Protein AF-A0A3P6QA43-F1 (afdb_monomer)

Nearest PDB structures (foldseek):
  3d3y-assembly1_A  TM=6.254E-01  e=4.247E-02  Enterococcus faecalis V583
  7v4y-assembly1_A  TM=5.845E-01  e=1.278E-01  Thermus thermophilus HB8
  8q3k-assembly1_C  TM=5.315E-01  e=1.612E+00  African swine fever virus BA71V
  4gzb-assembly1_A  TM=4.502E-01  e=2.955E+00  Pseudomonas aeruginosa PAO1

Mean predicted aligned error: 8.96 Å

Radius of gyration: 23.72 Å; Cα contacts (8 Å, |Δi|>4): 357; chains: 1; bounding box: 55×50×64 Å

Foldseek 3Di:
DDQPPPVLCPLVVVCCVQPVDDPDLVVLLVVLVVLLVVVVVLLLDQVLVVLLVVLVLWADCPWCSNCVRSNNCNVVSVVLNVCSVVPVVVSSVVVVVVSCVVQQEQDDDDDFDDPVSHDPVSDDPVSNVCRVVVHHYHDPDDDDFAGHTDPVSPPDDDDDDNPNDPFHKDKDKDAAPDAPPDPCPVVVQLLQLLQFPDPFDQPDPDPPPPDDDGDDDDDDPQGHLLCCQCVVVVQAVGWGWGDDRRSRMIMTIGHRGPHVVCSVVSSVVSSVVCVVVVDDDVSSSVVSVVSSVVNVVVVVCVNPD

Secondary structure (DSSP, 8-state):
--TTTTGGGHHHHHHIIIII----HHHHHHHHHHHHHHHHHHTT-HHHHHHHHHHHHHB-TTSHHHHT-HHHHHHHHHHHHHHHHH-HHHHHHHHHHHHHHHTSSPPP------GGG--GGG--GGGGHHHHHHS-------------B-GGGTT-------TT-SSEEEEEEEE-S--TT-TTHHHHHHHHHHHH--TT------TT----------S-----HHIIIIITTTSEEEEEEEEETTTTEEEEEEEEESSHHHHHHHHHHHHHHHHHH----HHHHHHHHHHHHHHHHHHHGGG--

Organism: Cylicostephanus goldi (NCBI:txid71465)

InterPro domains:
  IPR011249 Metalloenzyme, LuxS/M16 peptidase-like [SSF63411] (224-302)

Sequence (305 aa):
VDAETGYPNLAKWAKIFTTGIVFDPLRVRQCAKKLASDASERKRDGCIVATTALNSMVNQQNTNAYMCDELVLEKFHENVAKICETHPEEVVKKLEEVRSALFSRGVNAHFLCNVDLIDDKLFNHYQWDFVETGFGKAEKFMGKAGESVDMDFVGRQKVLGVGGSESSFIYQTCTMDCDWMSEELVPTMLFTQYLSQCEGETPFYTPTFCHIGDTLQSAIVCLGPLWRGIRGDGLAYGANIYTRYERRIIFLSLYRCAQPVEAYERTKKIVNDVLKSGNVVESEFEAAKRSLICEMMQCEETLEI

Structure (mmCIF, N/CA/C/O backbone):
data_AF-A0A3P6QA43-F1
#
_entry.id   AF-A0A3P6QA43-F1
#
loop_
_atom_site.group_PDB
_atom_site.id
_atom_site.type_symbol
_atom_site.label_atom_id
_atom_site.label_alt_id
_atom_site.label_comp_id
_atom_site.label_asym_id
_atom_site.label_entity_id
_atom_site.label_seq_id
_atom_site.pdbx_PDB_ins_code
_atom_site.Cartn_x
_atom_site.Cartn_y
_atom_site.Cartn_z
_atom_site.occupancy
_atom_site.B_iso_or_equiv
_atom_site.auth_seq_id
_atom_site.auth_comp_id
_atom_site.auth_asym_id
_atom_site.auth_atom_id
_atom_site.pdbx_PDB_model_num
ATOM 1 N N . VAL A 1 1 ? -10.921 -21.602 11.530 1.00 52.97 1 VAL A N 1
ATOM 2 C CA . VAL A 1 1 ? -11.888 -21.990 12.582 1.00 52.97 1 VAL A CA 1
ATOM 3 C C . VAL A 1 1 ? -12.492 -23.298 12.109 1.00 52.97 1 VAL A C 1
ATOM 5 O O . VAL A 1 1 ? -13.022 -23.285 11.008 1.00 52.97 1 VAL A O 1
ATOM 8 N N . ASP A 1 2 ? -12.304 -24.420 12.808 1.00 59.50 2 ASP A N 1
ATOM 9 C CA . ASP A 1 2 ? -12.902 -25.682 12.346 1.00 59.50 2 ASP A CA 1
ATOM 10 C C . ASP A 1 2 ? -14.439 -25.627 12.440 1.00 59.50 2 ASP A C 1
ATOM 12 O O . ASP A 1 2 ? -15.009 -24.870 13.237 1.00 59.50 2 ASP A O 1
ATOM 16 N N . ALA A 1 3 ? -15.107 -26.375 11.559 1.00 56.38 3 ALA A N 1
ATOM 17 C CA . ALA A 1 3 ? -16.564 -26.361 11.444 1.00 56.38 3 ALA A CA 1
ATOM 18 C C . ALA A 1 3 ? -17.250 -26.892 12.717 1.00 56.38 3 ALA A C 1
ATOM 20 O O . ALA A 1 3 ? -18.323 -26.418 13.079 1.00 56.38 3 ALA A O 1
ATOM 21 N N . GLU A 1 4 ? -16.606 -27.815 13.438 1.00 57.59 4 GLU A N 1
ATOM 22 C CA . GLU A 1 4 ? -17.206 -28.504 14.584 1.00 57.59 4 GLU A CA 1
ATOM 23 C C . GLU A 1 4 ? -17.146 -27.706 15.897 1.00 57.59 4 GLU A C 1
ATOM 25 O O . GLU A 1 4 ? -18.109 -27.720 16.663 1.00 57.59 4 GLU A O 1
ATOM 30 N N . THR A 1 5 ? -16.055 -26.986 16.190 1.00 66.56 5 THR A N 1
ATOM 31 C CA . THR A 1 5 ? -15.890 -26.313 17.497 1.00 66.56 5 THR A CA 1
ATOM 32 C C . THR A 1 5 ? -16.046 -24.801 17.422 1.00 66.56 5 THR A C 1
ATOM 34 O O . THR A 1 5 ? -16.405 -24.144 18.408 1.00 66.56 5 THR A O 1
ATOM 37 N N . GLY A 1 6 ? -15.792 -24.217 16.256 1.00 74.25 6 GLY A N 1
ATOM 38 C CA . GLY A 1 6 ? -15.684 -22.776 16.144 1.00 74.25 6 GLY A CA 1
ATOM 39 C C . GLY A 1 6 ? -16.878 -22.071 15.502 1.00 74.25 6 GLY A C 1
ATOM 40 O O . GLY A 1 6 ? -17.175 -20.943 15.902 1.00 74.25 6 GLY A O 1
ATOM 41 N N . TYR A 1 7 ? -17.618 -22.728 14.601 1.00 78.62 7 TYR A N 1
ATOM 42 C CA . TYR A 1 7 ? -18.857 -22.177 14.028 1.00 78.62 7 TYR A CA 1
ATOM 43 C C . TYR A 1 7 ? -19.870 -21.709 15.096 1.00 78.62 7 TYR A C 1
ATOM 45 O O . TYR A 1 7 ? -20.299 -20.552 15.030 1.00 78.62 7 TYR A O 1
ATOM 53 N N . PRO A 1 8 ? -20.174 -22.493 16.156 1.00 82.75 8 PRO A N 1
ATOM 54 C CA . PRO A 1 8 ? -21.149 -22.078 17.173 1.00 82.75 8 PRO A CA 1
ATOM 55 C C . PRO A 1 8 ? -20.703 -20.848 17.982 1.00 82.75 8 PRO A C 1
ATOM 57 O O . PRO A 1 8 ? -21.514 -20.182 18.627 1.00 82.75 8 PRO A O 1
ATOM 60 N N . ASN A 1 9 ? -19.401 -20.542 17.971 1.00 85.94 9 ASN A N 1
ATOM 61 C CA . ASN A 1 9 ? -18.803 -19.420 18.690 1.00 85.94 9 ASN A CA 1
ATOM 62 C C . ASN A 1 9 ? -18.675 -18.151 17.836 1.00 85.94 9 ASN A C 1
ATOM 64 O O . ASN A 1 9 ? -18.333 -17.097 18.377 1.00 85.94 9 ASN A O 1
ATOM 68 N N . LEU A 1 10 ? -18.974 -18.211 16.535 1.00 87.12 10 LEU A N 1
ATOM 69 C CA . LEU A 1 10 ? -18.748 -17.103 15.609 1.00 87.12 10 LEU A CA 1
ATOM 70 C C . LEU A 1 10 ? -19.509 -15.837 16.019 1.00 87.12 10 LEU A C 1
ATOM 72 O O . LEU A 1 10 ? -18.908 -14.771 16.147 1.00 87.12 10 LEU A O 1
ATOM 76 N N . ALA A 1 11 ? -20.803 -15.966 16.320 1.00 88.00 11 ALA A N 1
ATOM 77 C CA . ALA A 1 11 ? -21.638 -14.855 16.778 1.00 88.00 11 ALA A CA 1
ATOM 78 C C . ALA A 1 11 ? -21.116 -14.243 18.091 1.00 88.00 11 ALA A C 1
ATOM 80 O O . ALA A 1 11 ? -21.070 -13.024 18.260 1.00 88.00 11 ALA A O 1
ATOM 81 N N . LYS A 1 12 ? -20.650 -15.096 19.014 1.00 89.62 12 LYS A N 1
ATOM 82 C CA . LYS A 1 12 ? -20.055 -14.670 20.286 1.00 89.62 12 LYS A CA 1
ATOM 83 C C . LYS A 1 12 ? -18.772 -13.872 20.055 1.00 89.62 12 LYS A C 1
ATOM 85 O O . LYS A 1 12 ? -18.603 -12.820 20.668 1.00 89.62 12 LYS A O 1
ATOM 90 N N . TRP A 1 13 ? -17.873 -14.345 19.194 1.00 90.56 13 TRP A N 1
ATOM 91 C CA . TRP A 1 13 ? -16.640 -13.626 18.868 1.00 90.56 13 TRP A CA 1
ATOM 92 C C . TRP A 1 13 ? -16.920 -12.323 18.130 1.00 90.56 13 TRP A C 1
ATOM 94 O O . TRP A 1 13 ? -16.363 -11.298 18.515 1.00 90.56 13 TRP A O 1
ATOM 104 N N . ALA A 1 14 ? -17.831 -12.328 17.154 1.00 90.12 14 ALA A N 1
ATOM 105 C CA . ALA A 1 14 ? -18.258 -11.120 16.459 1.00 90.12 14 ALA A CA 1
ATOM 106 C C . ALA A 1 14 ? -18.767 -10.068 17.455 1.00 90.12 14 ALA A C 1
ATOM 108 O O . ALA A 1 14 ? -18.281 -8.941 17.450 1.00 90.12 14 ALA A O 1
ATOM 109 N N . LYS A 1 15 ? -19.650 -10.452 18.387 1.00 91.25 15 LYS A N 1
ATOM 110 C CA . LYS A 1 15 ? -20.132 -9.558 19.450 1.00 91.25 15 LYS A CA 1
ATOM 111 C C . LYS A 1 15 ? -18.994 -8.991 20.298 1.00 91.25 15 LYS A C 1
ATOM 113 O O . LYS A 1 15 ? -18.975 -7.790 20.571 1.00 91.25 15 LYS A O 1
ATOM 118 N N . ILE A 1 16 ? -18.049 -9.839 20.712 1.00 91.94 16 ILE A N 1
ATOM 119 C CA . ILE A 1 16 ? -16.893 -9.423 21.517 1.00 91.94 16 ILE A CA 1
ATOM 120 C C . ILE A 1 16 ? -16.038 -8.408 20.758 1.00 91.94 16 ILE A C 1
ATOM 122 O O . ILE A 1 16 ? -15.732 -7.366 21.326 1.00 91.94 16 ILE A O 1
ATOM 126 N N . PHE A 1 17 ? -15.675 -8.674 19.502 1.00 89.44 17 PHE A N 1
ATOM 127 C CA . PHE A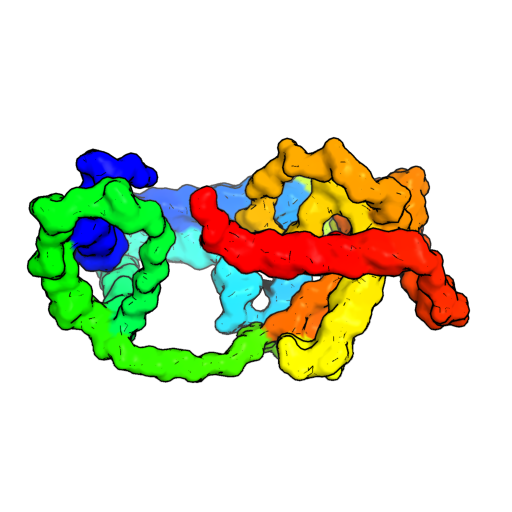 1 17 ? -14.764 -7.815 18.740 1.00 89.44 17 PHE A CA 1
ATOM 128 C C . PHE A 1 17 ? -15.395 -6.499 18.272 1.00 89.44 17 PHE A C 1
ATOM 130 O O . PHE A 1 17 ? -14.671 -5.527 18.076 1.00 89.44 17 PHE A O 1
ATOM 137 N N . THR A 1 18 ? -16.719 -6.435 18.121 1.00 89.56 18 THR A N 1
ATOM 138 C CA . THR A 1 18 ? -17.403 -5.205 17.693 1.00 89.56 18 THR A CA 1
ATOM 139 C C . THR A 1 18 ? -17.834 -4.342 18.874 1.00 89.56 18 THR A C 1
ATOM 141 O O . THR A 1 18 ? -17.460 -3.176 18.959 1.00 89.56 18 THR A O 1
ATOM 144 N N . THR A 1 19 ? -18.588 -4.910 19.818 1.00 87.19 19 THR A N 1
ATOM 145 C CA . THR A 1 19 ? -19.245 -4.161 20.907 1.00 87.19 19 THR A CA 1
ATOM 146 C C . THR A 1 19 ? -18.689 -4.496 22.289 1.00 87.19 19 THR A C 1
ATOM 148 O O . THR A 1 19 ? -18.804 -3.694 23.211 1.00 87.19 19 THR A O 1
ATOM 151 N N . GLY A 1 20 ? -18.068 -5.668 22.449 1.00 89.44 20 GLY A N 1
ATOM 152 C CA . GLY A 1 20 ? -17.598 -6.167 23.744 1.00 89.44 20 GLY A CA 1
ATOM 153 C C . GLY A 1 20 ? -16.179 -5.753 24.141 1.00 89.44 20 GLY A C 1
ATOM 154 O O . GLY A 1 20 ? -15.782 -6.017 25.275 1.00 89.44 20 GLY A O 1
ATOM 155 N N . ILE A 1 21 ? -15.400 -5.130 23.249 1.00 91.81 21 ILE A N 1
ATOM 156 C CA . ILE A 1 21 ? -14.047 -4.657 23.574 1.00 91.81 21 ILE A CA 1
ATOM 157 C C . ILE A 1 21 ? -14.135 -3.546 24.624 1.00 91.81 21 ILE A C 1
ATOM 159 O O . ILE A 1 21 ? -14.892 -2.590 24.473 1.00 91.81 21 ILE A O 1
ATOM 163 N N . VAL A 1 22 ? -13.319 -3.656 25.673 1.00 94.50 22 VAL A N 1
ATOM 164 C CA . VAL A 1 22 ? -13.142 -2.605 26.680 1.00 94.50 22 VAL A CA 1
ATOM 165 C C . VAL A 1 22 ? -11.811 -1.905 26.428 1.00 94.50 22 VAL A C 1
ATOM 167 O O . VAL A 1 22 ? -10.753 -2.540 26.460 1.00 94.50 22 VAL A O 1
ATOM 170 N N . PHE A 1 23 ? -11.858 -0.594 26.191 1.00 95.50 23 PHE A N 1
ATOM 171 C CA . PHE A 1 23 ? -10.663 0.232 26.024 1.00 95.50 23 PHE A CA 1
ATOM 172 C C . PHE A 1 23 ? -10.064 0.590 27.388 1.00 95.50 23 PHE A C 1
ATOM 174 O O . PHE A 1 23 ? -10.342 1.641 27.958 1.00 95.50 23 PHE A O 1
ATOM 181 N N . ASP A 1 24 ? -9.236 -0.306 27.923 1.00 96.00 24 ASP A N 1
ATOM 182 C CA . ASP A 1 24 ? -8.463 -0.038 29.137 1.00 96.00 24 ASP A CA 1
ATOM 183 C C . ASP A 1 24 ? -7.355 1.009 28.867 1.00 96.00 24 ASP A C 1
ATOM 185 O O . ASP A 1 24 ? -6.510 0.779 27.991 1.00 96.00 24 ASP A O 1
ATOM 189 N N . PRO A 1 25 ? -7.294 2.132 29.613 1.00 95.38 25 PRO A N 1
ATOM 190 C CA . PRO A 1 25 ? -6.315 3.191 29.365 1.00 95.38 25 PRO A CA 1
ATOM 191 C C . PRO A 1 25 ? -4.853 2.733 29.421 1.00 95.38 25 PRO A C 1
ATOM 193 O O . PRO A 1 25 ? -4.022 3.195 28.635 1.00 95.38 25 PRO A O 1
ATOM 196 N N . LEU A 1 26 ? -4.507 1.812 30.329 1.00 94.81 26 LEU A N 1
ATOM 197 C CA . LEU A 1 26 ? -3.127 1.337 30.459 1.00 94.81 26 LEU A CA 1
ATOM 198 C C . LEU A 1 26 ? -2.711 0.544 29.218 1.00 94.81 26 LEU A C 1
ATOM 200 O O . LEU A 1 26 ? -1.617 0.772 28.691 1.00 94.81 26 LEU A O 1
ATOM 204 N N . ARG A 1 27 ? -3.591 -0.334 28.724 1.00 96.12 27 ARG A N 1
ATOM 205 C CA . ARG A 1 27 ? -3.368 -1.099 27.490 1.00 96.12 27 ARG A CA 1
ATOM 206 C C . ARG A 1 27 ? -3.333 -0.203 26.260 1.00 96.12 27 ARG A C 1
ATOM 208 O O . ARG A 1 27 ? -2.427 -0.359 25.447 1.00 96.12 27 ARG A O 1
ATOM 215 N N . VAL A 1 28 ? -4.247 0.764 26.148 1.00 96.31 28 VAL A N 1
ATOM 216 C CA . VAL A 1 28 ? -4.260 1.739 25.041 1.00 96.31 28 VAL A CA 1
ATOM 217 C C . VAL A 1 28 ? -2.924 2.476 24.963 1.00 96.31 28 VAL A C 1
ATOM 219 O O . VAL A 1 28 ? -2.303 2.520 23.900 1.00 96.31 28 VAL A O 1
ATOM 222 N N . ARG A 1 29 ? -2.419 2.978 26.097 1.00 96.38 29 ARG A N 1
ATOM 223 C CA . ARG A 1 29 ? -1.111 3.644 26.156 1.00 96.38 29 ARG A CA 1
ATOM 224 C C . ARG A 1 29 ? 0.031 2.721 25.735 1.00 96.38 29 ARG A C 1
ATOM 226 O O . ARG A 1 29 ? 0.912 3.149 24.995 1.00 96.38 29 ARG A O 1
ATOM 233 N N . GLN A 1 30 ? 0.050 1.481 26.223 1.00 96.56 30 GLN A N 1
ATOM 234 C CA . GLN A 1 30 ? 1.090 0.509 25.865 1.00 96.56 30 GLN A CA 1
ATOM 235 C C . GLN A 1 30 ? 1.079 0.197 24.364 1.00 96.56 30 GLN A C 1
ATOM 237 O O . GLN A 1 30 ? 2.138 0.205 23.741 1.00 96.56 30 GLN A O 1
ATOM 242 N N . CYS A 1 31 ? -0.101 -0.006 23.775 1.00 96.12 31 CYS A N 1
ATOM 243 C CA . CYS A 1 31 ? -0.258 -0.210 22.337 1.00 96.12 31 CYS A CA 1
ATOM 244 C C . CYS A 1 31 ? 0.223 1.006 21.538 1.00 96.12 31 CYS A C 1
ATOM 246 O O . CYS A 1 31 ? 1.004 0.835 20.609 1.00 96.12 31 CYS A O 1
ATOM 248 N N . ALA A 1 32 ? -0.160 2.225 21.930 1.00 95.88 32 ALA A N 1
ATOM 249 C CA . ALA A 1 32 ? 0.289 3.446 21.261 1.00 95.88 32 ALA A CA 1
ATOM 250 C C . ALA A 1 32 ? 1.820 3.612 21.321 1.00 95.88 32 ALA A C 1
ATOM 252 O O . ALA A 1 32 ? 2.446 3.906 20.308 1.00 95.88 32 ALA A O 1
ATOM 253 N N . LYS A 1 33 ? 2.448 3.345 22.477 1.00 96.19 33 LYS A N 1
ATOM 254 C CA . LYS A 1 33 ? 3.918 3.369 22.605 1.00 96.19 33 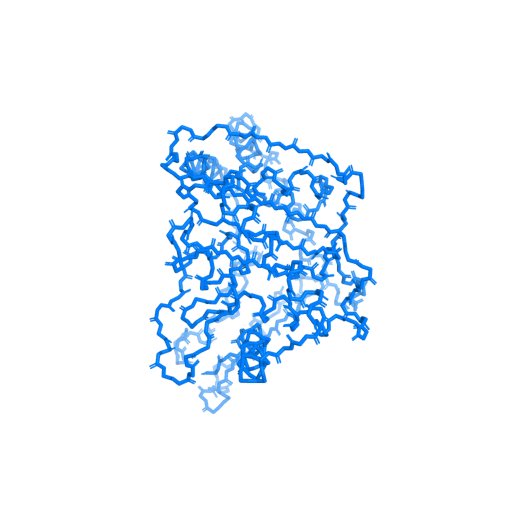LYS A CA 1
ATOM 255 C C . LYS A 1 33 ? 4.596 2.315 21.732 1.00 96.19 33 LYS A C 1
ATOM 257 O O . LYS A 1 33 ? 5.628 2.607 21.138 1.00 96.19 33 LYS A O 1
ATOM 262 N N . LYS A 1 34 ? 4.023 1.110 21.653 1.00 95.06 34 LYS A N 1
ATOM 263 C CA . LYS A 1 34 ? 4.540 0.045 20.789 1.00 95.06 34 LYS A CA 1
ATOM 264 C C . LYS A 1 34 ? 4.480 0.462 19.316 1.00 95.06 34 LYS A C 1
ATOM 266 O O . LYS A 1 34 ? 5.512 0.462 18.665 1.00 95.06 34 LYS A O 1
ATOM 271 N N . LEU A 1 35 ? 3.317 0.913 18.840 1.00 93.31 35 LEU A N 1
ATOM 272 C CA . LEU A 1 35 ? 3.132 1.353 17.452 1.00 93.31 35 LEU A CA 1
ATOM 273 C C . LEU A 1 35 ? 4.064 2.517 17.076 1.00 93.31 35 LEU A C 1
ATOM 275 O O . LEU A 1 35 ? 4.641 2.517 15.995 1.00 93.31 35 LEU A O 1
ATOM 279 N N . ALA A 1 36 ? 4.265 3.481 17.981 1.00 93.50 36 ALA A N 1
ATOM 280 C CA . ALA A 1 36 ? 5.245 4.549 17.774 1.00 93.50 36 ALA A CA 1
ATOM 281 C C . ALA A 1 36 ? 6.686 4.008 17.691 1.00 93.50 36 ALA A C 1
ATOM 283 O O . ALA A 1 36 ? 7.468 4.443 16.851 1.00 93.50 36 ALA A O 1
ATOM 284 N N . SER A 1 37 ? 7.041 3.038 18.538 1.00 92.19 37 SER A N 1
ATOM 285 C CA . SER A 1 37 ? 8.370 2.419 18.527 1.00 92.19 37 SER A CA 1
ATOM 286 C C . SER A 1 37 ? 8.635 1.619 17.249 1.00 92.19 37 SER A C 1
ATOM 288 O O . SER A 1 37 ? 9.759 1.652 16.746 1.00 92.19 37 SER A O 1
ATOM 290 N N . ASP A 1 38 ? 7.629 0.926 16.714 1.00 88.56 38 ASP A N 1
ATOM 291 C CA . ASP A 1 38 ? 7.755 0.102 15.504 1.00 88.56 38 ASP A CA 1
ATOM 292 C C . ASP A 1 38 ? 8.130 0.965 14.275 1.00 88.56 38 ASP A C 1
ATOM 294 O O . ASP A 1 38 ? 8.910 0.542 13.417 1.00 88.56 38 ASP A O 1
ATOM 298 N N . ALA A 1 39 ? 7.709 2.237 14.241 1.00 88.94 39 ALA A N 1
ATOM 299 C CA . ALA A 1 39 ? 8.101 3.182 13.191 1.00 88.94 39 ALA A CA 1
ATOM 300 C C . ALA A 1 39 ? 9.623 3.436 13.131 1.00 88.94 39 ALA A C 1
ATOM 302 O O . ALA A 1 39 ? 10.161 3.771 12.074 1.00 88.94 39 ALA A O 1
ATOM 303 N N . SER A 1 40 ? 10.351 3.257 14.240 1.00 86.69 40 SER A N 1
ATOM 304 C CA . SER A 1 40 ? 11.804 3.473 14.281 1.00 86.69 40 SER A CA 1
ATOM 305 C C . SER A 1 40 ? 12.590 2.490 13.408 1.00 86.69 40 SER A C 1
ATOM 307 O O . SER A 1 40 ? 13.616 2.869 12.835 1.00 86.69 40 SER A O 1
ATOM 309 N N . GLU A 1 41 ? 12.107 1.252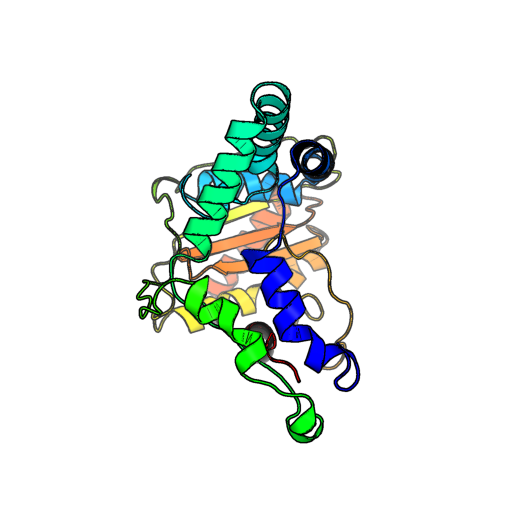 13.274 1.00 85.38 41 GLU A N 1
ATOM 310 C CA . GLU A 1 41 ? 12.685 0.244 12.385 1.00 85.38 41 GLU A CA 1
ATOM 311 C C . GLU A 1 41 ? 12.385 0.595 10.927 1.00 85.38 41 GLU A C 1
ATOM 313 O O . GLU A 1 41 ? 13.285 0.643 10.088 1.00 85.38 41 GLU A O 1
ATOM 318 N N . ARG A 1 42 ? 11.140 0.985 10.651 1.00 87.56 42 ARG A N 1
ATOM 319 C CA . ARG A 1 42 ? 10.669 1.386 9.321 1.00 87.56 42 ARG A CA 1
ATOM 320 C C . ARG A 1 42 ? 11.395 2.607 8.760 1.00 87.56 42 ARG A C 1
ATOM 322 O O . ARG A 1 42 ? 11.646 2.671 7.563 1.00 87.56 42 ARG A O 1
ATOM 329 N N . LYS A 1 43 ? 11.838 3.537 9.614 1.00 89.44 43 LYS A N 1
ATOM 330 C CA . LYS A 1 43 ? 12.694 4.678 9.224 1.00 89.44 43 LYS A CA 1
ATOM 331 C C . LYS A 1 43 ? 14.081 4.288 8.713 1.00 89.44 43 LYS A C 1
ATOM 333 O O . LYS A 1 43 ? 14.764 5.127 8.125 1.00 89.44 43 LYS A O 1
ATOM 338 N N . ARG A 1 44 ? 14.540 3.066 8.991 1.00 88.25 44 ARG A N 1
ATOM 339 C CA . ARG A 1 44 ? 15.831 2.553 8.507 1.00 88.25 44 ARG A CA 1
ATOM 340 C C . ARG A 1 44 ? 15.694 1.871 7.152 1.00 88.25 44 ARG A C 1
ATOM 342 O O . ARG A 1 44 ? 16.684 1.774 6.435 1.00 88.25 44 ARG A O 1
ATOM 349 N N . ASP A 1 45 ? 14.482 1.462 6.793 1.00 88.81 45 ASP A N 1
ATOM 350 C CA . ASP A 1 45 ? 14.178 0.880 5.498 1.00 88.81 45 ASP A CA 1
ATOM 351 C C . ASP A 1 45 ? 14.041 1.985 4.435 1.00 88.81 45 ASP A C 1
ATOM 353 O O . ASP A 1 45 ? 13.111 2.796 4.442 1.00 88.81 45 ASP A O 1
ATOM 357 N N . GLY A 1 46 ? 14.993 2.026 3.499 1.00 88.75 46 GLY A N 1
ATOM 358 C CA . GLY A 1 46 ? 15.002 3.024 2.431 1.00 88.75 46 GLY A CA 1
ATOM 359 C C . GLY A 1 46 ? 13.808 2.925 1.474 1.00 88.75 46 GLY A C 1
ATOM 360 O O . GLY A 1 46 ? 13.383 3.953 0.945 1.00 88.75 46 GLY A O 1
ATOM 361 N N . CYS A 1 47 ? 13.231 1.734 1.283 1.00 87.94 47 CYS A N 1
ATOM 362 C CA . CYS A 1 47 ? 12.044 1.530 0.455 1.00 87.94 47 CYS A CA 1
ATOM 363 C C . CYS A 1 47 ? 10.820 2.182 1.103 1.00 87.94 47 CYS A C 1
ATOM 365 O O . CYS A 1 47 ? 10.099 2.932 0.434 1.00 87.94 47 CYS A O 1
ATOM 367 N N . ILE A 1 48 ? 10.621 1.946 2.404 1.00 89.19 48 ILE A N 1
ATOM 368 C CA . ILE A 1 48 ? 9.515 2.534 3.168 1.00 89.19 48 ILE A CA 1
ATOM 369 C C . ILE A 1 48 ? 9.652 4.054 3.198 1.00 89.19 48 ILE A C 1
ATOM 371 O O . ILE A 1 48 ? 8.735 4.752 2.774 1.00 89.19 48 ILE A O 1
ATOM 375 N N . VAL A 1 49 ? 10.822 4.580 3.577 1.00 91.75 49 VAL A N 1
ATOM 376 C CA . VAL A 1 49 ? 11.051 6.034 3.646 1.00 91.75 49 VAL A CA 1
ATOM 377 C C . VAL A 1 49 ? 10.810 6.717 2.300 1.00 91.75 49 VAL A C 1
ATOM 379 O O . VAL A 1 49 ? 10.174 7.774 2.245 1.00 91.75 49 VAL A O 1
ATOM 382 N N . ALA A 1 50 ? 11.299 6.134 1.204 1.00 91.06 50 ALA A N 1
ATOM 383 C CA . ALA A 1 50 ? 11.118 6.712 -0.120 1.00 91.06 50 ALA A CA 1
ATOM 384 C C . ALA A 1 50 ? 9.653 6.623 -0.594 1.00 91.06 50 ALA A C 1
ATOM 386 O O . ALA A 1 50 ? 9.151 7.579 -1.190 1.00 91.06 50 ALA A O 1
ATOM 387 N N . THR A 1 51 ? 8.935 5.545 -0.260 1.00 88.81 51 THR A N 1
ATOM 388 C CA . THR A 1 51 ? 7.506 5.413 -0.588 1.00 88.81 51 THR A CA 1
ATOM 389 C C . THR A 1 51 ? 6.641 6.373 0.228 1.00 88.81 51 THR A C 1
ATOM 391 O O . THR A 1 51 ? 5.804 7.065 -0.349 1.00 88.81 51 THR A O 1
ATOM 394 N N . THR A 1 52 ? 6.885 6.509 1.534 1.00 90.50 52 THR A N 1
ATOM 395 C CA . THR A 1 52 ? 6.242 7.521 2.387 1.00 90.50 52 THR A CA 1
ATOM 396 C C . THR A 1 52 ? 6.463 8.921 1.833 1.00 90.50 52 THR A C 1
ATOM 398 O O . THR A 1 52 ? 5.531 9.720 1.713 1.00 90.50 52 THR A O 1
ATOM 401 N N . ALA A 1 53 ? 7.707 9.238 1.465 1.00 90.62 53 ALA A N 1
ATOM 402 C CA . ALA A 1 53 ? 8.049 10.538 0.917 1.00 90.62 53 ALA A CA 1
ATOM 403 C C . ALA A 1 53 ? 7.261 10.830 -0.362 1.00 90.62 53 ALA A C 1
ATOM 405 O O . ALA A 1 53 ? 6.735 11.933 -0.507 1.00 90.62 53 ALA A O 1
ATOM 406 N N . LEU A 1 54 ? 7.126 9.846 -1.248 1.00 89.38 54 LEU A N 1
ATOM 407 C CA . LEU A 1 54 ? 6.334 9.982 -2.460 1.00 89.38 54 LEU A CA 1
ATOM 408 C C . LEU A 1 54 ? 4.834 10.102 -2.178 1.00 89.38 54 LEU A C 1
ATOM 410 O O . LEU A 1 54 ? 4.200 11.019 -2.695 1.00 89.38 54 LEU A O 1
ATOM 414 N N . ASN A 1 55 ? 4.276 9.259 -1.307 1.00 87.50 55 ASN A N 1
ATOM 415 C CA . ASN A 1 55 ? 2.871 9.346 -0.905 1.00 87.50 55 ASN A CA 1
ATOM 416 C C . ASN A 1 55 ? 2.539 10.714 -0.296 1.00 87.50 55 ASN A C 1
ATOM 418 O O . ASN A 1 55 ? 1.473 11.253 -0.579 1.00 87.50 55 ASN A O 1
ATOM 422 N N . SER A 1 56 ? 3.462 11.305 0.471 1.00 87.25 56 SER A N 1
ATOM 423 C CA . SER A 1 56 ? 3.305 12.652 1.035 1.00 87.25 56 SER A CA 1
ATOM 424 C C . SER A 1 56 ? 3.367 13.782 0.004 1.00 87.25 56 SER A C 1
ATOM 426 O O . SER A 1 56 ? 2.907 14.884 0.289 1.00 87.25 56 SER A O 1
ATOM 428 N N . MET A 1 57 ? 3.957 13.534 -1.171 1.00 87.81 57 MET A N 1
ATOM 429 C CA . MET A 1 57 ? 4.007 14.505 -2.267 1.00 87.81 57 MET A CA 1
ATOM 430 C C . MET A 1 57 ? 2.794 14.402 -3.189 1.00 87.81 57 MET A C 1
ATOM 432 O O . MET A 1 57 ? 2.390 15.426 -3.730 1.00 87.81 57 MET A O 1
ATOM 436 N N . VAL A 1 58 ? 2.274 13.185 -3.385 1.00 87.75 58 VAL A N 1
ATOM 437 C CA . VAL A 1 58 ? 1.217 12.867 -4.358 1.00 87.75 58 VAL A CA 1
ATOM 438 C C . VAL A 1 58 ? -0.179 12.982 -3.749 1.00 87.75 58 VAL A C 1
ATOM 440 O O . VAL A 1 58 ? -1.090 13.469 -4.409 1.00 87.75 58 VAL A O 1
ATOM 443 N N . ASN A 1 59 ? -0.383 12.534 -2.509 1.00 85.06 59 ASN A N 1
ATOM 444 C CA . ASN A 1 59 ? -1.722 12.454 -1.926 1.00 85.06 59 ASN A CA 1
ATOM 445 C C . ASN A 1 59 ? -2.033 13.656 -1.027 1.00 85.06 59 ASN A C 1
ATOM 447 O O . ASN A 1 59 ? -1.154 14.198 -0.354 1.00 85.06 59 ASN A O 1
ATOM 451 N N . GLN A 1 60 ? -3.312 14.033 -0.961 1.00 85.31 60 GLN A N 1
ATOM 452 C CA . GLN A 1 60 ? -3.787 15.029 0.003 1.00 85.31 60 GLN A CA 1
ATOM 453 C C . GLN A 1 60 ? -3.730 14.478 1.439 1.00 85.31 60 GLN A C 1
ATOM 455 O O . GLN A 1 60 ? -3.842 13.272 1.664 1.00 85.31 60 GLN A O 1
ATOM 460 N N . GLN A 1 61 ? -3.606 15.361 2.437 1.00 84.69 61 GLN A N 1
ATOM 461 C CA . GLN A 1 61 ? -3.426 14.963 3.845 1.00 84.69 61 GLN A CA 1
ATOM 462 C C . GLN A 1 61 ? -4.606 14.178 4.445 1.00 84.69 61 GLN A C 1
ATOM 464 O O . GLN A 1 61 ? -4.433 13.483 5.438 1.00 84.69 61 GLN A O 1
ATOM 469 N N . ASN A 1 62 ? -5.802 14.284 3.866 1.00 84.94 62 ASN A N 1
ATOM 470 C CA . ASN A 1 62 ? -7.018 13.601 4.319 1.00 84.94 62 ASN A CA 1
ATOM 471 C C . ASN A 1 62 ? -7.278 12.264 3.598 1.00 84.94 62 ASN A C 1
ATOM 473 O O . ASN A 1 62 ? -8.376 11.721 3.698 1.00 84.94 62 ASN A O 1
ATOM 477 N N . THR A 1 63 ? -6.305 11.753 2.845 1.00 85.62 63 THR A N 1
ATOM 478 C CA . THR A 1 63 ? -6.407 10.462 2.152 1.00 85.62 63 THR A CA 1
ATOM 479 C C . THR A 1 63 ? -5.929 9.314 3.029 1.00 85.62 63 THR A C 1
ATOM 481 O O . THR A 1 63 ? -5.076 9.500 3.900 1.00 85.62 63 THR A O 1
ATOM 484 N N . ASN A 1 64 ? -6.426 8.105 2.770 1.00 85.75 64 ASN A N 1
ATOM 485 C CA . ASN A 1 64 ? -5.967 6.912 3.481 1.00 85.75 64 ASN A CA 1
ATOM 486 C C . ASN A 1 64 ? -4.486 6.638 3.193 1.00 85.75 64 ASN A C 1
ATOM 488 O O . ASN A 1 64 ? -3.740 6.316 4.113 1.00 85.75 64 ASN A O 1
ATOM 492 N N . ALA A 1 65 ? -4.035 6.851 1.952 1.00 82.69 65 ALA A N 1
ATOM 493 C CA . ALA A 1 65 ? -2.631 6.724 1.567 1.00 82.69 65 ALA A CA 1
ATOM 494 C C . ALA A 1 65 ? -1.671 7.561 2.412 1.00 82.69 65 ALA A C 1
ATOM 496 O O . ALA A 1 65 ? -0.531 7.157 2.624 1.00 82.69 65 ALA A O 1
ATOM 497 N N . TYR A 1 66 ? -2.116 8.746 2.835 1.00 86.81 66 TYR A N 1
ATOM 498 C CA . TYR A 1 66 ? -1.332 9.634 3.677 1.00 86.81 66 TYR A CA 1
ATOM 499 C C . TYR A 1 66 ? -1.528 9.327 5.164 1.00 86.81 66 TYR A C 1
ATOM 501 O O . TYR A 1 66 ? -0.556 9.168 5.895 1.00 86.81 66 TYR A O 1
ATOM 509 N N . MET A 1 67 ? -2.781 9.249 5.622 1.00 87.31 67 MET A N 1
ATOM 510 C CA . MET A 1 67 ? -3.104 9.125 7.047 1.00 87.31 67 MET A CA 1
ATOM 511 C C . MET A 1 67 ? -2.689 7.778 7.640 1.00 87.31 67 MET A C 1
ATOM 513 O O . MET A 1 67 ? -2.345 7.727 8.816 1.00 87.31 67 MET A O 1
ATOM 517 N N . CYS A 1 68 ? -2.733 6.702 6.852 1.00 86.75 68 CYS A N 1
ATOM 518 C CA . CYS A 1 68 ? -2.386 5.353 7.299 1.00 86.75 68 CYS A CA 1
ATOM 519 C C . CYS A 1 68 ? -0.911 4.995 7.067 1.00 86.75 68 CYS A C 1
ATOM 521 O O . CYS A 1 68 ? -0.524 3.852 7.296 1.00 86.75 68 CYS A O 1
ATOM 523 N N . ASP A 1 69 ? -0.089 5.938 6.602 1.00 88.56 69 ASP A N 1
ATOM 524 C CA . ASP A 1 69 ? 1.345 5.715 6.445 1.00 88.56 69 ASP A CA 1
ATOM 525 C C . ASP A 1 69 ? 2.018 5.545 7.817 1.00 88.56 69 ASP A C 1
ATOM 527 O O . ASP A 1 69 ? 1.847 6.365 8.720 1.00 88.56 69 ASP A O 1
ATOM 531 N N . GLU A 1 70 ? 2.798 4.475 7.979 1.00 84.31 70 GLU A N 1
ATOM 532 C CA . GLU A 1 70 ? 3.389 4.094 9.268 1.00 84.31 70 GLU A CA 1
ATOM 533 C C . GLU A 1 70 ? 4.311 5.182 9.854 1.00 84.31 70 GLU A C 1
ATOM 535 O O . GLU A 1 70 ? 4.345 5.382 11.070 1.00 84.31 70 GLU A O 1
ATOM 540 N N . LEU A 1 71 ? 5.030 5.934 9.011 1.00 89.50 71 LEU A N 1
ATOM 541 C CA . LEU A 1 71 ? 5.910 7.015 9.467 1.00 89.50 71 LEU A CA 1
ATOM 542 C C . LEU A 1 71 ? 5.126 8.288 9.804 1.00 89.50 71 LEU A C 1
ATOM 544 O O . LEU A 1 71 ? 5.540 9.056 10.675 1.00 89.50 71 LEU A O 1
ATOM 548 N N . VAL A 1 72 ? 3.995 8.524 9.131 1.00 89.38 72 VAL A N 1
ATOM 549 C CA . VAL A 1 72 ? 3.056 9.604 9.482 1.00 89.38 72 VAL A CA 1
ATOM 550 C C . VAL A 1 72 ? 2.380 9.303 10.824 1.00 89.38 72 VAL A C 1
ATOM 552 O O . VAL A 1 72 ? 2.260 10.191 11.675 1.00 89.38 72 VAL A O 1
ATOM 555 N N . LEU A 1 73 ? 1.998 8.042 11.039 1.00 92.19 73 LEU A N 1
ATOM 556 C CA . LEU A 1 73 ? 1.311 7.574 12.240 1.00 92.19 73 LEU A CA 1
ATOM 557 C C . LEU A 1 73 ? 2.179 7.588 13.502 1.00 92.19 73 LEU A C 1
ATOM 559 O O . LEU A 1 73 ? 1.627 7.681 14.596 1.00 92.19 73 LEU A O 1
ATOM 563 N N . GLU A 1 74 ? 3.509 7.570 13.391 1.00 94.44 74 GLU A N 1
ATOM 564 C CA . GLU A 1 74 ? 4.418 7.642 14.545 1.00 94.44 74 GLU A CA 1
ATOM 565 C C . GLU A 1 74 ? 4.069 8.810 15.481 1.00 94.44 74 GLU A C 1
ATOM 567 O O . GLU A 1 74 ? 3.749 8.601 16.651 1.00 94.44 74 GLU A O 1
ATOM 572 N N . LYS A 1 75 ? 4.055 10.045 14.957 1.00 93.12 75 LYS A N 1
ATOM 573 C CA . LYS A 1 75 ? 3.761 11.250 15.755 1.00 93.12 75 LYS A CA 1
ATOM 574 C C . LYS A 1 75 ? 2.349 11.226 16.325 1.00 93.12 75 LYS A C 1
ATOM 576 O O . LYS A 1 75 ? 2.107 11.738 17.420 1.00 93.12 75 LYS A O 1
ATOM 581 N N . PHE A 1 76 ? 1.407 10.651 15.580 1.00 94.06 76 PHE A N 1
ATOM 582 C CA . PHE A 1 76 ? 0.045 10.460 16.056 1.00 94.06 76 PHE A CA 1
ATOM 583 C C . PHE A 1 76 ? 0.026 9.517 17.267 1.00 94.06 76 PHE A C 1
ATOM 585 O O . PHE A 1 76 ? -0.538 9.867 18.303 1.00 94.06 76 PHE A O 1
ATOM 592 N N . HIS A 1 77 ? 0.698 8.369 17.184 1.00 95.75 77 HIS A N 1
ATOM 593 C CA . HIS A 1 77 ? 0.785 7.396 18.268 1.00 95.75 77 HIS A CA 1
ATOM 594 C C . HIS A 1 77 ? 1.546 7.929 19.490 1.00 95.75 77 HIS A C 1
ATOM 596 O O . HIS A 1 77 ? 1.086 7.733 20.616 1.00 95.75 77 HIS A O 1
ATOM 602 N N . GLU A 1 78 ? 2.642 8.670 19.299 1.00 95.75 78 GLU A N 1
ATOM 603 C CA . GLU A 1 78 ? 3.343 9.375 20.382 1.00 95.75 78 GLU A CA 1
ATOM 604 C C . GLU A 1 78 ? 2.413 10.354 21.109 1.00 95.75 78 GLU A C 1
ATOM 606 O O . GLU A 1 78 ? 2.355 10.383 22.343 1.00 95.75 78 GLU A O 1
ATOM 611 N N . ASN A 1 79 ? 1.640 11.134 20.348 1.00 96.00 79 ASN A N 1
ATOM 612 C CA . ASN A 1 79 ? 0.687 12.082 20.907 1.00 96.00 79 ASN A CA 1
ATOM 613 C C . ASN A 1 79 ? -0.443 11.371 21.667 1.00 96.00 79 ASN A C 1
ATOM 615 O O . ASN A 1 79 ? -0.768 11.766 22.785 1.00 96.00 79 ASN A O 1
ATOM 619 N N . VAL A 1 80 ? -1.000 10.287 21.117 1.00 96.19 80 VAL A N 1
ATOM 620 C CA . VAL A 1 80 ? -2.008 9.462 21.807 1.00 96.19 80 VAL A CA 1
ATOM 621 C C . VAL A 1 80 ? -1.446 8.898 23.113 1.00 96.19 80 VAL A C 1
ATOM 623 O O . VAL A 1 80 ? -2.106 8.990 24.148 1.00 96.19 80 VAL A O 1
ATOM 626 N N . ALA A 1 81 ? -0.216 8.374 23.106 1.00 96.00 81 ALA A N 1
ATOM 627 C CA . ALA A 1 81 ? 0.433 7.864 24.311 1.00 96.00 81 ALA A CA 1
ATOM 628 C C . ALA A 1 81 ? 0.600 8.955 25.383 1.00 96.00 81 ALA A C 1
ATOM 630 O O . ALA A 1 81 ? 0.341 8.693 26.558 1.00 96.00 81 ALA A O 1
ATOM 631 N N . LYS A 1 82 ? 0.977 10.177 24.982 1.00 96.50 82 LYS A N 1
ATOM 632 C CA . LYS A 1 82 ? 1.139 11.336 25.873 1.00 96.50 82 LYS A CA 1
ATOM 633 C C . LYS A 1 82 ? -0.191 11.832 26.449 1.00 96.50 82 LYS A C 1
ATOM 635 O O . LYS A 1 82 ? -0.285 12.098 27.648 1.00 96.50 82 LYS A O 1
ATOM 640 N N . ILE A 1 83 ? -1.235 11.942 25.625 1.00 96.19 83 ILE A N 1
ATOM 641 C CA . ILE A 1 83 ? -2.572 12.333 26.101 1.00 96.19 83 ILE A CA 1
ATOM 642 C C . ILE A 1 83 ? -3.101 11.263 27.056 1.00 96.19 83 ILE A C 1
ATOM 644 O O . ILE A 1 83 ? -3.615 11.605 28.111 1.00 96.19 83 ILE A O 1
ATOM 648 N N . CYS A 1 84 ? -2.877 9.979 26.777 1.00 96.00 84 CYS A N 1
ATOM 649 C CA . CYS A 1 84 ? -3.321 8.901 27.657 1.00 96.00 84 CYS A CA 1
ATOM 650 C C . CYS A 1 84 ? -2.655 8.921 29.052 1.00 96.00 84 CYS A C 1
ATOM 652 O O . CYS A 1 84 ? -3.204 8.353 29.993 1.00 96.00 84 CYS A O 1
ATOM 654 N N . GLU A 1 85 ? -1.489 9.561 29.213 1.00 93.75 85 GLU A N 1
ATOM 655 C CA . GLU A 1 85 ? -0.846 9.759 30.524 1.00 93.75 85 GLU A CA 1
ATOM 656 C C . GLU A 1 85 ? -1.480 10.884 31.345 1.00 93.75 85 GLU A C 1
ATOM 658 O O . GLU A 1 85 ? -1.459 10.823 32.571 1.00 93.75 85 GLU A O 1
ATOM 663 N N . THR A 1 86 ? -2.027 11.903 30.682 1.00 95.62 86 THR A N 1
ATOM 664 C CA . THR A 1 86 ? -2.534 13.123 31.333 1.00 95.62 86 THR A CA 1
ATOM 665 C C . THR A 1 86 ? -4.060 13.168 31.408 1.00 95.62 86 THR A C 1
ATOM 667 O O . THR A 1 86 ? -4.609 13.589 32.418 1.00 95.62 86 THR A O 1
ATOM 670 N N . HIS A 1 87 ? -4.739 12.693 30.364 1.00 96.69 87 HIS A N 1
ATOM 671 C CA . HIS A 1 87 ? -6.190 12.713 30.178 1.00 96.69 87 HIS A CA 1
ATOM 672 C C . HIS A 1 87 ? -6.677 11.371 29.579 1.00 96.69 87 HIS A C 1
ATOM 674 O O . HIS A 1 87 ? -7.175 11.331 28.451 1.00 96.69 87 HIS A O 1
ATOM 680 N N . PRO A 1 88 ? -6.527 10.239 30.299 1.00 95.56 88 PRO A N 1
ATOM 681 C CA . PRO A 1 88 ? -6.878 8.907 29.790 1.00 95.56 88 PRO A CA 1
ATOM 682 C C . PRO A 1 88 ? -8.350 8.772 29.380 1.00 95.56 88 PRO A C 1
ATOM 684 O O . PRO A 1 88 ? -8.653 8.139 28.369 1.00 95.56 88 PRO A O 1
ATOM 687 N N . GLU A 1 89 ? -9.261 9.396 30.129 1.00 96.00 89 GLU A N 1
ATOM 688 C CA . GLU A 1 89 ? -10.700 9.356 29.846 1.00 96.00 89 GLU A CA 1
ATOM 689 C C . GLU A 1 89 ? -11.049 10.004 28.500 1.00 96.00 89 GLU A C 1
ATOM 691 O O . GLU A 1 89 ? -11.939 9.526 27.800 1.00 96.00 89 GLU A O 1
ATOM 696 N N . GLU A 1 90 ? -10.318 11.046 28.088 1.00 96.00 90 GLU A N 1
ATOM 697 C CA . GLU A 1 90 ? -10.525 11.699 26.792 1.00 96.00 90 GLU A CA 1
ATOM 698 C C . GLU A 1 90 ? -10.163 10.763 25.631 1.00 96.00 90 GLU A C 1
ATOM 700 O O . GLU A 1 90 ? -10.880 10.693 24.631 1.00 96.00 90 GLU A O 1
ATOM 705 N N . VAL A 1 91 ? -9.064 10.013 25.765 1.00 96.56 91 VAL A N 1
ATOM 706 C CA . VAL A 1 91 ? -8.625 9.049 24.744 1.00 96.56 91 VAL A CA 1
ATOM 707 C C . VAL A 1 91 ? -9.6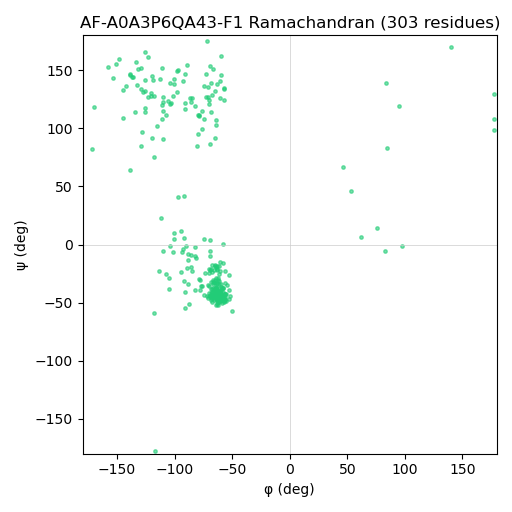28 7.910 24.622 1.00 96.56 91 VAL A C 1
ATOM 709 O O . VAL A 1 91 ? -10.025 7.565 23.511 1.00 96.56 91 VAL A O 1
ATOM 712 N N . VAL A 1 92 ? -10.076 7.357 25.753 1.00 97.00 92 VAL A N 1
ATOM 713 C CA . VAL A 1 92 ? -11.107 6.311 25.763 1.00 97.00 92 VAL A CA 1
ATOM 714 C C . VAL A 1 92 ? -12.391 6.826 25.124 1.00 97.00 92 VAL A C 1
ATOM 716 O O . VAL A 1 92 ? -12.934 6.161 24.248 1.00 97.00 92 VAL A O 1
ATOM 719 N N . LYS A 1 93 ? -12.830 8.041 25.470 1.00 97.31 93 LYS A N 1
ATOM 720 C CA . LYS A 1 93 ? -14.001 8.667 24.851 1.00 97.31 93 LYS A CA 1
ATOM 721 C C . LYS A 1 93 ? -13.864 8.765 23.327 1.00 97.31 93 LYS A C 1
ATOM 723 O O . LYS A 1 93 ? -14.796 8.406 22.619 1.00 97.31 93 LYS A O 1
ATOM 728 N N . LYS A 1 94 ? -12.707 9.187 22.808 1.00 96.94 94 LYS A N 1
ATOM 729 C CA . LYS A 1 94 ? -12.458 9.251 21.355 1.00 96.94 94 LYS A CA 1
ATOM 730 C C . LYS A 1 94 ? -12.480 7.873 20.687 1.00 96.94 94 LYS A C 1
ATOM 732 O O . LYS A 1 94 ? -13.024 7.736 19.597 1.00 96.94 94 LYS A O 1
ATOM 737 N N . LEU A 1 95 ? -11.920 6.842 21.322 1.00 95.88 95 LEU A N 1
ATOM 738 C CA . LEU A 1 95 ? -11.991 5.465 20.808 1.00 95.88 95 LEU A CA 1
ATOM 739 C C . LEU A 1 95 ? -13.436 4.952 20.765 1.00 95.88 95 LEU A C 1
ATOM 741 O O . LEU A 1 95 ? -13.832 4.283 19.812 1.00 95.88 95 LEU A O 1
ATOM 745 N N . GLU A 1 96 ? -14.237 5.320 21.761 1.00 95.94 96 GLU A N 1
ATOM 746 C CA . GLU A 1 96 ? -15.665 5.018 21.808 1.00 95.94 96 GLU A CA 1
ATOM 747 C C . GLU A 1 96 ? -16.475 5.763 20.742 1.00 95.94 96 GLU A C 1
ATOM 749 O O . GLU A 1 96 ? -17.374 5.186 20.125 1.00 95.94 96 GLU A O 1
ATOM 754 N N . GLU A 1 97 ? -16.128 7.021 20.463 1.00 96.06 97 GLU A N 1
ATOM 755 C CA . GLU A 1 97 ? -16.689 7.791 19.349 1.00 96.06 97 GLU A CA 1
ATOM 756 C C . GLU A 1 97 ? -16.369 7.124 18.004 1.00 96.06 97 GLU A C 1
ATOM 758 O O . GLU A 1 97 ? -17.264 6.962 17.176 1.00 96.06 97 GLU A O 1
ATOM 763 N N . VAL A 1 98 ? -15.128 6.658 17.807 1.00 94.06 98 VAL A N 1
ATOM 764 C CA . VAL A 1 98 ? -14.732 5.909 16.602 1.00 94.06 98 VAL A CA 1
ATOM 765 C C . VAL A 1 98 ? -15.510 4.600 16.489 1.00 94.06 98 VAL A C 1
ATOM 767 O O . VAL A 1 98 ? -16.055 4.319 15.424 1.00 94.06 98 VAL A O 1
ATOM 770 N N . ARG A 1 99 ? -15.624 3.816 17.570 1.00 92.69 99 ARG A N 1
ATOM 771 C CA . ARG A 1 99 ? -16.428 2.581 17.583 1.00 92.69 99 ARG A CA 1
ATOM 772 C C . ARG A 1 99 ? -17.883 2.860 17.210 1.00 92.69 99 ARG A C 1
ATOM 774 O O . ARG A 1 99 ? -18.439 2.181 16.351 1.00 92.69 99 ARG A O 1
ATOM 781 N N . SER A 1 100 ? -18.475 3.882 17.820 1.00 91.94 100 SER A N 1
ATOM 782 C CA . SER A 1 100 ? -19.852 4.292 17.543 1.00 91.94 100 SER A CA 1
ATOM 783 C C . SER A 1 100 ? -20.023 4.724 16.088 1.00 91.94 100 SER A C 1
ATOM 785 O O . SER A 1 100 ? -21.001 4.348 15.454 1.00 91.94 100 SER A O 1
ATOM 787 N N . ALA A 1 101 ? -19.061 5.464 15.529 1.00 92.19 101 ALA A N 1
ATOM 788 C CA . ALA A 1 101 ? -19.083 5.887 14.134 1.00 92.19 101 ALA A CA 1
ATOM 789 C C . ALA A 1 101 ? -18.941 4.704 13.161 1.00 92.19 101 ALA A C 1
ATOM 791 O O . ALA A 1 101 ? -19.718 4.618 12.209 1.00 92.19 101 ALA A O 1
ATOM 792 N N . LEU A 1 102 ? -18.013 3.774 13.417 1.00 90.00 102 LEU A N 1
ATOM 793 C CA . LEU A 1 102 ? -17.787 2.579 12.592 1.00 90.00 102 LEU A CA 1
ATOM 794 C C . LEU A 1 102 ? -19.043 1.710 12.475 1.00 90.00 102 LEU A C 1
ATOM 796 O O . LEU A 1 102 ? -19.356 1.230 11.390 1.00 90.00 102 LEU A O 1
ATOM 800 N N . PHE A 1 103 ? -19.781 1.553 13.575 1.00 89.19 103 PHE A N 1
ATOM 801 C CA . PHE A 1 103 ? -20.992 0.731 13.634 1.00 89.19 103 PHE A CA 1
ATOM 802 C C . PHE A 1 103 ? -22.298 1.544 13.555 1.00 89.19 103 PHE A C 1
ATOM 804 O O . PHE A 1 103 ? -23.387 1.002 13.734 1.00 89.19 103 PHE A O 1
ATOM 811 N N . SER A 1 104 ? -22.220 2.843 13.239 1.00 88.00 104 SER A N 1
ATOM 812 C CA . SER A 1 104 ? -23.393 3.728 13.092 1.00 88.00 104 SER A CA 1
ATOM 813 C C . SER A 1 104 ? -24.254 3.423 11.864 1.00 88.00 104 SER A C 1
ATOM 815 O O . SER A 1 104 ? -25.347 3.973 11.720 1.00 88.00 104 SER A O 1
ATOM 817 N N . ARG A 1 105 ? -23.766 2.560 10.969 1.00 85.38 105 ARG A N 1
ATOM 818 C CA . ARG A 1 105 ? -24.455 2.068 9.773 1.00 85.38 105 ARG A CA 1
ATOM 819 C C . ARG A 1 105 ? -24.463 0.542 9.778 1.00 85.38 105 ARG A C 1
ATOM 821 O O . ARG A 1 105 ? -23.715 -0.081 10.529 1.00 85.38 105 ARG A O 1
ATOM 828 N N . GLY A 1 106 ? -25.301 -0.046 8.929 1.00 81.31 106 GLY A N 1
ATOM 829 C CA . GLY A 1 106 ? -25.329 -1.496 8.757 1.00 81.31 106 GLY A CA 1
ATOM 830 C C . GLY A 1 106 ? -23.979 -2.039 8.287 1.00 81.31 106 GLY A C 1
ATOM 831 O O . GLY A 1 106 ? -23.258 -1.385 7.533 1.00 81.31 106 GLY A O 1
ATOM 832 N N . VAL A 1 107 ? -23.653 -3.244 8.745 1.00 81.06 107 VAL A N 1
ATOM 833 C CA . VAL A 1 107 ? -22.415 -3.955 8.411 1.00 81.06 107 VAL A CA 1
ATOM 834 C C . VAL A 1 107 ? -22.715 -5.002 7.341 1.00 81.06 107 VAL A C 1
ATOM 836 O O . VAL A 1 107 ? -23.710 -5.717 7.441 1.00 81.06 107 VAL A O 1
ATOM 839 N N . ASN A 1 108 ? -21.835 -5.122 6.348 1.00 82.56 108 ASN A N 1
ATOM 840 C CA . ASN A 1 108 ? -21.862 -6.233 5.400 1.00 82.56 108 ASN A CA 1
ATOM 841 C C . ASN A 1 108 ? -20.977 -7.362 5.934 1.00 82.56 108 ASN A C 1
ATOM 843 O O . ASN A 1 108 ? -19.788 -7.155 6.173 1.00 82.56 108 ASN A O 1
ATOM 847 N N . ALA A 1 109 ? -21.557 -8.544 6.123 1.00 79.81 109 ALA A N 1
ATOM 848 C CA . ALA A 1 109 ? -20.828 -9.747 6.500 1.00 79.81 109 ALA A CA 1
ATOM 849 C C . ALA A 1 109 ? -20.813 -10.723 5.319 1.00 79.81 109 ALA A C 1
ATOM 851 O O . ALA A 1 109 ? -21.865 -11.057 4.775 1.00 79.81 109 ALA A O 1
ATOM 852 N N . HIS A 1 110 ? -19.620 -11.175 4.936 1.00 82.88 110 HIS A N 1
ATOM 853 C CA . HIS A 1 110 ? -19.417 -12.184 3.901 1.00 82.88 110 HIS A CA 1
ATOM 854 C C . HIS A 1 110 ? -19.026 -13.499 4.576 1.00 82.88 110 HIS A C 1
ATOM 856 O O . HIS A 1 110 ? -18.064 -13.539 5.342 1.00 82.88 110 HIS A O 1
ATOM 862 N N . PHE A 1 111 ? -19.787 -14.561 4.315 1.00 77.44 111 PHE A N 1
ATOM 863 C CA . PHE A 1 111 ? -19.529 -15.892 4.857 1.00 77.44 111 PHE A CA 1
ATOM 864 C C . PHE A 1 111 ? -19.098 -16.815 3.721 1.00 77.44 111 PHE A C 1
ATOM 866 O O . PHE A 1 111 ? -19.862 -17.032 2.783 1.00 77.44 111 PHE A O 1
ATOM 873 N N . LEU A 1 112 ? -17.890 -17.365 3.831 1.00 81.75 112 LEU A N 1
ATOM 874 C CA . LEU A 1 112 ? -17.389 -18.419 2.957 1.00 81.75 112 LEU A CA 1
ATOM 875 C C . LEU A 1 112 ? -17.302 -19.702 3.781 1.00 81.75 112 LEU A C 1
ATOM 877 O O . LEU A 1 112 ? -16.583 -19.758 4.779 1.00 81.75 112 LEU A O 1
ATOM 881 N N . CYS A 1 113 ? -18.101 -20.703 3.425 1.00 78.38 113 CYS A N 1
ATOM 882 C CA . CYS A 1 113 ? -18.139 -21.971 4.144 1.00 78.38 113 CYS A CA 1
ATOM 883 C C . CYS A 1 113 ? -18.687 -23.093 3.262 1.00 78.38 113 CYS A C 1
ATOM 885 O O . CYS A 1 113 ? -19.496 -22.854 2.364 1.00 78.38 113 CYS A O 1
ATOM 887 N N . ASN A 1 114 ? -18.272 -24.326 3.558 1.00 83.94 114 ASN A N 1
ATOM 888 C CA . ASN A 1 114 ? -18.944 -25.510 3.045 1.00 83.94 114 ASN A CA 1
ATOM 889 C C . ASN A 1 114 ? -20.204 -25.764 3.887 1.00 83.94 114 ASN A C 1
ATOM 891 O O . ASN A 1 114 ? -20.107 -26.131 5.059 1.00 83.94 114 ASN A O 1
ATOM 895 N N . VAL A 1 115 ? -21.372 -25.556 3.279 1.00 81.62 115 VAL A N 1
ATOM 896 C CA . VAL A 1 115 ? -22.679 -25.679 3.940 1.00 81.62 115 VAL A CA 1
ATOM 897 C C . VAL A 1 115 ? -22.935 -27.107 4.430 1.00 81.62 115 VAL A C 1
ATOM 899 O O . VAL A 1 115 ? -23.568 -27.278 5.466 1.00 81.62 115 VAL A O 1
ATOM 902 N N . ASP A 1 116 ? -22.367 -28.124 3.773 1.00 85.31 116 ASP A N 1
ATOM 903 C CA . ASP A 1 116 ? -22.546 -29.533 4.154 1.00 85.31 116 ASP A CA 1
ATOM 904 C C . ASP A 1 116 ? -21.888 -29.880 5.501 1.00 85.31 116 ASP A C 1
ATOM 906 O O . ASP A 1 116 ? -22.200 -30.904 6.107 1.00 85.31 116 ASP A O 1
ATOM 910 N N . LEU A 1 117 ? -20.966 -29.035 5.977 1.00 81.94 117 LEU A N 1
ATOM 911 C CA . LEU A 1 117 ? -20.285 -29.201 7.263 1.00 81.94 117 LEU A CA 1
ATOM 912 C C . LEU A 1 117 ? -20.981 -28.454 8.411 1.00 81.94 117 LEU A C 1
ATOM 914 O O . LEU A 1 117 ? -20.527 -28.540 9.553 1.00 81.94 117 LEU A O 1
ATOM 918 N N . ILE A 1 118 ? -22.046 -27.699 8.130 1.00 78.69 118 ILE A N 1
ATOM 919 C CA . ILE A 1 118 ? -22.781 -26.935 9.139 1.00 78.69 118 ILE A CA 1
ATOM 920 C C . ILE A 1 118 ? -23.916 -27.802 9.689 1.00 78.69 118 ILE A C 1
ATOM 922 O O . ILE A 1 118 ? -24.850 -28.152 8.976 1.00 78.69 118 ILE A O 1
ATOM 926 N N . ASP A 1 119 ? -23.858 -28.125 10.983 1.00 81.75 119 ASP A N 1
ATOM 927 C CA . ASP A 1 119 ? -24.997 -28.728 11.682 1.00 81.75 119 ASP A CA 1
ATOM 928 C C . ASP A 1 119 ? -26.006 -27.632 12.060 1.00 81.75 119 ASP A C 1
ATOM 930 O O . ASP A 1 119 ? -25.745 -26.808 12.942 1.00 81.75 119 ASP A O 1
ATOM 934 N N . ASP A 1 120 ? -27.181 -27.649 11.426 1.00 79.00 120 ASP A N 1
ATOM 935 C CA . ASP A 1 120 ? -28.292 -26.725 11.694 1.00 79.00 120 ASP A CA 1
ATOM 936 C C . ASP A 1 120 ? -28.693 -26.673 13.176 1.00 79.00 120 ASP A C 1
ATOM 938 O O . ASP A 1 120 ? -29.193 -25.655 13.654 1.00 79.00 120 ASP A O 1
ATOM 942 N N . LYS A 1 121 ? -28.454 -27.744 13.946 1.00 83.00 121 LYS A N 1
ATOM 943 C CA . LYS A 1 121 ? -28.739 -27.770 15.391 1.00 83.00 121 LYS A CA 1
ATOM 944 C C . LYS A 1 121 ? -27.836 -26.835 16.189 1.00 83.00 121 LYS A C 1
ATOM 946 O O . LYS A 1 121 ? -28.187 -26.459 17.307 1.00 83.00 121 LYS A O 1
ATOM 951 N N . LEU A 1 122 ? -26.667 -26.507 15.648 1.00 77.75 122 LEU A N 1
ATOM 952 C CA . LEU A 1 122 ? -25.705 -25.601 16.263 1.00 77.75 122 LEU A CA 1
ATOM 953 C C . LEU A 1 122 ? -25.956 -24.141 15.874 1.00 77.75 122 LEU A C 1
ATOM 955 O O . LEU A 1 122 ? -25.413 -23.244 16.524 1.00 77.75 122 LEU A O 1
ATOM 959 N N . PHE A 1 123 ? -26.782 -23.892 14.854 1.00 78.75 123 PHE A N 1
ATOM 960 C CA . PHE A 1 123 ? -27.161 -22.549 14.447 1.00 78.75 123 PHE A CA 1
ATOM 961 C C . PHE A 1 123 ? -28.365 -22.045 15.241 1.00 78.75 123 PHE A C 1
ATOM 963 O O . PHE A 1 123 ? -29.434 -22.654 15.271 1.00 78.75 123 PHE A O 1
ATOM 970 N N . ASN A 1 124 ? -28.217 -20.871 15.850 1.00 82.69 124 ASN A N 1
ATOM 971 C CA . ASN A 1 124 ? -29.325 -20.166 16.468 1.00 82.69 124 ASN A CA 1
ATOM 972 C C . ASN A 1 124 ? -29.289 -18.683 16.080 1.00 82.69 124 ASN A C 1
ATOM 974 O O . ASN A 1 124 ? -28.397 -17.942 16.491 1.00 82.69 124 ASN A O 1
ATOM 978 N N . HIS A 1 125 ? -30.292 -18.235 15.321 1.00 81.50 125 HIS A N 1
ATOM 979 C CA . HIS A 1 125 ? -30.392 -16.851 14.851 1.00 81.50 125 HIS A CA 1
ATOM 980 C C . HIS A 1 125 ? -30.369 -15.821 15.993 1.00 81.50 125 HIS A C 1
ATOM 982 O O . HIS A 1 125 ? -29.743 -14.776 15.835 1.00 81.50 125 HIS A O 1
ATOM 988 N N . TYR A 1 126 ? -30.920 -16.152 17.168 1.00 87.06 126 TYR A N 1
ATOM 989 C CA . TYR A 1 126 ? -30.907 -15.271 18.344 1.00 87.06 126 TYR A CA 1
ATOM 990 C C . TYR A 1 126 ? -29.492 -14.940 18.848 1.00 87.06 126 TYR A C 1
ATOM 992 O O . TYR A 1 126 ? -29.274 -13.967 19.570 1.00 87.06 126 TYR A O 1
ATOM 1000 N N . GLN A 1 127 ? -28.476 -15.727 18.471 1.00 87.19 127 GLN A N 1
ATOM 1001 C CA . GLN A 1 127 ? -27.084 -15.413 18.808 1.00 87.19 127 GLN A CA 1
ATOM 1002 C C . GLN A 1 127 ? -26.605 -14.108 18.147 1.00 87.19 127 GLN A C 1
ATOM 1004 O O . GLN A 1 127 ? -25.629 -13.516 18.615 1.00 87.19 127 GLN A O 1
ATOM 1009 N N . TRP A 1 128 ? -27.295 -13.647 17.099 1.00 88.12 128 TRP A N 1
ATOM 1010 C CA . TRP A 1 128 ? -26.976 -12.444 16.334 1.00 88.12 128 TRP A CA 1
ATOM 1011 C C . TRP A 1 128 ? -27.826 -11.217 16.701 1.00 88.12 128 TRP A C 1
ATOM 1013 O O . TRP A 1 128 ? -27.599 -10.156 16.132 1.00 88.12 128 TRP A O 1
ATOM 1023 N N . ASP A 1 129 ? -28.700 -11.285 17.713 1.00 89.44 129 ASP A N 1
ATOM 1024 C CA . ASP A 1 129 ? -29.563 -10.161 18.147 1.00 89.44 129 ASP A CA 1
ATOM 1025 C C . ASP A 1 129 ? -28.785 -8.877 18.515 1.00 89.44 129 ASP A C 1
ATOM 1027 O O . ASP A 1 129 ? -29.305 -7.756 18.493 1.00 89.44 129 ASP A O 1
ATOM 1031 N N . PHE A 1 130 ? -27.497 -9.012 18.854 1.00 88.25 130 PHE A N 1
ATOM 1032 C CA . PHE A 1 130 ? -26.624 -7.867 19.125 1.00 88.25 130 PHE A CA 1
ATOM 1033 C C . PHE A 1 130 ? -26.378 -6.993 17.883 1.00 88.25 130 PHE A C 1
ATOM 1035 O O . PHE A 1 130 ? -26.012 -5.833 18.031 1.00 88.25 130 PHE A O 1
ATOM 1042 N N . VAL A 1 131 ? -26.559 -7.537 16.677 1.00 87.62 131 VAL A N 1
ATOM 1043 C CA . VAL A 1 131 ? -26.420 -6.812 15.409 1.00 87.62 131 VAL A CA 1
ATOM 1044 C C . VAL A 1 131 ? -27.576 -5.833 15.231 1.00 87.62 131 VAL A C 1
ATOM 1046 O O . VAL A 1 131 ? -27.343 -4.666 14.932 1.00 87.62 131 VAL A O 1
ATOM 1049 N N . GLU A 1 132 ? -28.810 -6.278 15.480 1.00 82.88 132 GLU A N 1
ATOM 1050 C CA . GLU A 1 132 ? -30.012 -5.446 15.328 1.00 82.88 132 GLU A CA 1
ATOM 1051 C C . GLU A 1 132 ? -30.063 -4.296 16.337 1.00 82.88 132 GLU A C 1
ATOM 1053 O O . GLU A 1 132 ? -30.582 -3.219 16.051 1.00 82.88 132 GLU A O 1
ATOM 1058 N N . THR A 1 133 ? -29.520 -4.532 17.530 1.00 82.62 133 THR A N 1
ATOM 1059 C CA . THR A 1 133 ? -29.506 -3.558 18.627 1.00 82.62 133 THR A CA 1
ATOM 1060 C C . THR A 1 133 ? -28.255 -2.686 18.640 1.00 82.62 133 THR A C 1
ATOM 1062 O O . THR A 1 133 ? -28.314 -1.541 19.085 1.00 82.62 133 THR A O 1
ATOM 1065 N N . GLY A 1 134 ? -27.121 -3.225 18.192 1.00 82.75 134 GLY A N 1
ATOM 1066 C CA . GLY A 1 134 ? -25.818 -2.577 18.285 1.00 82.75 134 GLY A CA 1
ATOM 1067 C C . GLY A 1 134 ? -25.411 -1.788 17.046 1.00 82.75 134 GLY A C 1
ATOM 1068 O O . GLY A 1 134 ? -24.579 -0.890 17.178 1.00 82.75 134 GLY A O 1
ATOM 1069 N N . PHE A 1 135 ? -25.953 -2.103 15.864 1.00 89.81 135 PHE A N 1
ATOM 1070 C CA . PHE A 1 135 ? -25.556 -1.463 14.607 1.00 89.81 135 PHE A CA 1
ATOM 1071 C C . PHE A 1 135 ? -26.659 -0.572 14.040 1.00 89.81 135 PHE A C 1
ATOM 1073 O O . PHE A 1 135 ? -27.852 -0.783 14.256 1.00 89.81 135 PHE A O 1
ATOM 1080 N N . GLY A 1 136 ? -26.251 0.454 13.295 1.00 86.44 136 GLY A N 1
ATOM 1081 C CA . GLY A 1 136 ? -27.194 1.324 12.608 1.00 86.44 136 GLY A CA 1
ATOM 1082 C C . GLY A 1 136 ? -27.879 0.655 11.419 1.00 86.44 136 GLY A C 1
ATOM 1083 O O . GLY A 1 136 ? -27.556 -0.459 11.007 1.00 86.44 136 GLY A O 1
ATOM 1084 N N . LYS A 1 137 ? -28.832 1.371 10.817 1.00 84.50 137 LYS A N 1
ATOM 1085 C CA . LYS A 1 137 ? -29.568 0.862 9.656 1.00 84.50 137 LYS A CA 1
ATOM 1086 C C . LYS A 1 137 ? -28.629 0.645 8.472 1.00 84.50 137 LYS A C 1
ATOM 1088 O O . LYS A 1 137 ? -27.764 1.474 8.183 1.00 84.50 137 LYS A O 1
ATOM 1093 N N . ALA A 1 138 ? -28.826 -0.469 7.773 1.00 80.75 138 ALA A N 1
ATOM 1094 C CA . ALA A 1 138 ? -28.168 -0.714 6.502 1.00 80.75 138 ALA A CA 1
ATOM 1095 C C . ALA A 1 138 ? -28.716 0.263 5.459 1.00 80.75 138 ALA A C 1
ATOM 1097 O O . ALA A 1 138 ? -29.887 0.213 5.084 1.00 80.75 138 ALA A O 1
ATOM 1098 N N . GLU A 1 139 ? -27.855 1.160 4.999 1.00 80.38 139 GLU A N 1
ATOM 1099 C CA . GLU A 1 139 ? -28.117 2.020 3.855 1.00 80.38 139 GLU A CA 1
ATOM 1100 C C . GLU A 1 139 ? -27.178 1.615 2.732 1.00 80.38 139 GLU A C 1
ATOM 1102 O O . GLU A 1 139 ? -26.010 1.293 2.967 1.00 80.38 139 GLU A O 1
ATOM 1107 N N . LYS A 1 140 ? -27.672 1.656 1.494 1.00 77.69 140 LYS A N 1
ATOM 1108 C CA . LYS A 1 140 ? -26.827 1.414 0.330 1.00 77.69 140 LYS A CA 1
ATOM 1109 C C . LYS A 1 140 ? -25.781 2.524 0.251 1.00 77.69 140 LYS A C 1
ATOM 1111 O O . LYS A 1 140 ? -26.100 3.662 -0.089 1.00 77.69 140 LYS A O 1
ATOM 1116 N N . PHE A 1 141 ? -24.536 2.192 0.574 1.00 71.75 141 PHE A N 1
ATOM 1117 C CA . PHE A 1 141 ? -23.421 3.107 0.398 1.00 71.75 141 PHE A CA 1
ATOM 1118 C C . PHE A 1 141 ? -23.152 3.281 -1.099 1.00 71.75 141 PHE A C 1
ATOM 1120 O O . PHE A 1 141 ? -22.893 2.314 -1.814 1.00 71.75 141 PHE A O 1
ATOM 1127 N N . MET A 1 142 ? -23.244 4.520 -1.571 1.00 74.38 142 MET A N 1
ATOM 1128 C CA . MET A 1 142 ? -22.900 4.904 -2.935 1.00 74.38 142 MET A CA 1
ATOM 1129 C C . MET A 1 142 ? -21.634 5.753 -2.858 1.00 74.38 142 MET A C 1
ATOM 1131 O O . MET A 1 142 ? -21.675 6.887 -2.387 1.00 74.38 142 MET A O 1
ATOM 1135 N N . GLY A 1 143 ? -20.509 5.193 -3.293 1.00 71.38 143 GLY A N 1
ATOM 1136 C CA . GLY A 1 143 ? -19.232 5.893 -3.385 1.00 71.38 143 GLY A CA 1
ATOM 1137 C C . GLY A 1 143 ? -18.738 5.908 -4.825 1.00 71.38 143 GLY A C 1
ATOM 1138 O O . GLY A 1 143 ? -18.946 4.948 -5.565 1.00 71.38 143 GLY A O 1
ATOM 1139 N N . LYS A 1 144 ? -18.073 6.992 -5.230 1.00 74.62 144 LYS A N 1
ATOM 1140 C CA . LYS A 1 144 ? -17.245 6.971 -6.438 1.00 74.62 144 LYS A CA 1
ATOM 1141 C C . LYS A 1 144 ? -15.896 6.377 -6.046 1.00 74.62 144 LYS A C 1
ATOM 1143 O O . LYS A 1 144 ? -15.227 6.941 -5.185 1.00 74.62 144 LYS A O 1
ATOM 1148 N N . ALA A 1 145 ? -15.522 5.252 -6.650 1.00 73.00 145 ALA A N 1
ATOM 1149 C CA . ALA A 1 145 ? -14.209 4.659 -6.428 1.00 73.00 145 ALA A CA 1
ATOM 1150 C C . ALA A 1 145 ? -13.097 5.629 -6.864 1.00 73.00 145 ALA A C 1
ATOM 1152 O O . ALA A 1 145 ? -13.231 6.323 -7.879 1.00 73.00 145 ALA A O 1
ATOM 1153 N N . GLY A 1 146 ? -12.021 5.677 -6.082 1.00 73.62 146 GLY A N 1
ATOM 1154 C CA . GLY A 1 146 ? -10.854 6.519 -6.325 1.00 73.62 146 GLY A CA 1
ATOM 1155 C C . GLY A 1 146 ? -10.291 7.140 -5.049 1.00 73.62 146 GLY A C 1
ATOM 1156 O O . GLY A 1 146 ? -10.908 7.091 -3.985 1.00 73.62 146 GLY A O 1
ATOM 1157 N N . GLU A 1 147 ? -9.116 7.745 -5.173 1.00 73.69 147 GLU A N 1
ATOM 1158 C CA . GLU A 1 147 ? -8.428 8.460 -4.100 1.00 73.69 147 GLU A CA 1
ATOM 1159 C C . GLU A 1 147 ? -8.087 9.889 -4.553 1.00 73.69 147 GLU A C 1
ATOM 1161 O O . GLU A 1 147 ? -7.744 10.128 -5.712 1.00 73.69 147 GLU A O 1
ATOM 1166 N N . SER A 1 148 ? -8.218 10.864 -3.648 1.00 74.25 148 SER A N 1
ATOM 1167 C CA . SER A 1 148 ? -7.972 12.277 -3.960 1.00 74.25 148 SER A CA 1
ATOM 1168 C C . SER A 1 148 ? -6.475 12.568 -4.079 1.00 74.25 148 SER A C 1
ATOM 1170 O O . SER A 1 148 ? -5.758 12.632 -3.081 1.00 74.25 148 SER A O 1
ATOM 1172 N N . VAL A 1 149 ? -6.002 12.799 -5.299 1.00 74.12 149 VAL A N 1
ATOM 1173 C CA . VAL A 1 149 ? -4.601 13.143 -5.583 1.00 74.12 149 VAL A CA 1
ATOM 1174 C C . VAL A 1 149 ? -4.411 14.667 -5.623 1.00 74.12 149 VAL A C 1
ATOM 1176 O O . VAL A 1 149 ? -5.273 15.400 -6.111 1.00 74.12 149 VAL A O 1
ATOM 1179 N N . ASP A 1 150 ? -3.291 15.160 -5.089 1.00 74.44 150 ASP A N 1
ATOM 1180 C CA . ASP A 1 150 ? -2.872 16.565 -5.192 1.00 74.44 150 ASP A CA 1
ATOM 1181 C C . ASP A 1 150 ? -2.226 16.812 -6.562 1.00 74.44 150 ASP A C 1
ATOM 1183 O O . ASP A 1 150 ? -1.035 16.580 -6.729 1.00 74.44 150 ASP A O 1
ATOM 1187 N N . MET A 1 151 ? -2.983 17.298 -7.548 1.00 71.06 151 MET A N 1
ATOM 1188 C CA . MET A 1 151 ? -2.475 17.514 -8.916 1.00 71.06 151 MET A CA 1
ATOM 1189 C C . MET A 1 151 ? -1.267 18.469 -8.997 1.00 71.06 151 MET A C 1
ATOM 1191 O O . MET A 1 151 ? -0.538 18.436 -9.990 1.00 71.06 151 MET A O 1
ATOM 1195 N N . ASP A 1 152 ? -0.984 19.249 -7.948 1.00 77.62 152 ASP A N 1
ATOM 1196 C CA . ASP A 1 152 ? 0.202 20.106 -7.860 1.00 77.62 152 ASP A CA 1
ATOM 1197 C C . ASP A 1 152 ? 1.500 19.314 -7.582 1.00 77.62 152 ASP A C 1
ATOM 1199 O O . ASP A 1 152 ? 2.566 19.912 -7.391 1.00 77.62 152 ASP A O 1
ATOM 1203 N N . PHE A 1 153 ? 1.454 17.973 -7.538 1.00 81.25 153 PHE A N 1
ATOM 1204 C CA . PHE A 1 153 ? 2.643 17.129 -7.374 1.00 81.25 153 PHE A CA 1
ATOM 1205 C C . PHE A 1 153 ? 3.579 17.157 -8.594 1.00 81.25 153 PHE A C 1
ATOM 1207 O O . PHE A 1 153 ? 4.763 16.828 -8.467 1.00 81.25 153 PHE A O 1
ATOM 1214 N N . VAL A 1 154 ? 3.080 17.540 -9.775 1.00 84.38 154 VAL A N 1
ATOM 1215 C CA . VAL A 1 154 ? 3.852 17.510 -11.025 1.00 84.38 154 VAL A CA 1
ATOM 1216 C C . VAL A 1 154 ? 5.082 18.416 -10.922 1.00 84.38 154 VAL A C 1
ATOM 1218 O O . VAL A 1 154 ? 4.997 19.597 -10.604 1.00 84.38 154 VAL A O 1
ATOM 1221 N N . GLY A 1 155 ? 6.256 17.846 -11.197 1.00 86.38 155 GLY A N 1
ATOM 1222 C CA . GLY A 1 155 ? 7.536 18.557 -11.127 1.00 86.38 155 GLY A CA 1
ATOM 1223 C C . GLY A 1 155 ? 8.145 18.648 -9.724 1.00 86.38 155 GLY A C 1
ATOM 1224 O O . GLY A 1 155 ? 9.295 19.073 -9.606 1.00 86.38 155 GLY A O 1
ATOM 1225 N N . ARG A 1 156 ? 7.447 18.204 -8.667 1.00 90.25 156 ARG A N 1
ATOM 1226 C CA . ARG A 1 156 ? 8.049 18.081 -7.333 1.00 90.25 156 ARG A CA 1
ATOM 1227 C C . ARG A 1 156 ? 9.096 16.969 -7.335 1.00 90.25 156 ARG A C 1
ATOM 1229 O O . ARG A 1 156 ? 8.904 15.904 -7.918 1.00 90.25 156 ARG A O 1
ATOM 1236 N N . GLN A 1 157 ? 10.211 17.218 -6.661 1.00 92.38 157 GLN A N 1
ATOM 1237 C CA . GLN A 1 157 ? 11.314 16.272 -6.526 1.00 92.38 157 GLN A CA 1
ATOM 1238 C C . GLN A 1 157 ? 11.807 16.277 -5.085 1.00 92.38 157 GLN A C 1
ATOM 1240 O O . GLN A 1 157 ? 11.833 17.321 -4.429 1.00 92.38 157 GLN A O 1
ATOM 1245 N N . LYS A 1 158 ? 12.214 15.109 -4.591 1.00 92.19 158 LYS A N 1
ATOM 1246 C CA . LYS A 1 158 ? 12.741 14.961 -3.238 1.00 92.19 158 LYS A CA 1
ATOM 1247 C C . LYS A 1 158 ? 13.843 13.915 -3.221 1.00 92.19 158 LYS A C 1
ATOM 1249 O O . LYS A 1 158 ? 13.678 12.831 -3.768 1.00 92.19 158 LYS A O 1
ATOM 1254 N N . VAL A 1 159 ? 14.950 14.253 -2.570 1.00 93.31 159 VAL A N 1
ATOM 1255 C CA . VAL A 1 159 ? 16.077 13.351 -2.327 1.00 93.31 159 VAL A CA 1
ATOM 1256 C C . VAL A 1 159 ? 16.254 13.240 -0.822 1.00 93.31 159 VAL A C 1
ATOM 1258 O O . VAL A 1 159 ? 16.253 14.249 -0.116 1.00 93.31 159 VAL A O 1
ATOM 1261 N N . LEU A 1 160 ? 16.355 12.010 -0.326 1.00 92.25 160 LEU A N 1
ATOM 1262 C CA . LEU A 1 160 ? 16.439 11.707 1.097 1.00 92.25 160 LEU A CA 1
ATOM 1263 C C . LEU A 1 160 ? 17.653 10.825 1.364 1.00 92.25 160 LEU A C 1
ATOM 1265 O O . LEU A 1 160 ? 17.839 9.808 0.704 1.00 92.25 160 LEU A O 1
ATOM 1269 N N . GLY A 1 161 ? 18.457 11.208 2.355 1.00 91.56 161 GLY A N 1
ATOM 1270 C CA . GLY A 1 161 ? 19.487 10.337 2.911 1.00 91.56 161 GLY A CA 1
ATOM 1271 C C . GLY A 1 161 ? 18.884 9.443 3.990 1.00 91.56 161 GLY A C 1
ATOM 1272 O O . GLY A 1 161 ? 18.337 9.954 4.967 1.00 91.56 161 GLY A O 1
ATOM 1273 N N . VAL A 1 162 ? 18.995 8.124 3.829 1.00 89.44 162 VAL A N 1
ATOM 1274 C CA . VAL A 1 162 ? 18.538 7.135 4.816 1.00 89.44 162 VAL A CA 1
ATOM 1275 C C . VAL A 1 162 ? 19.755 6.388 5.338 1.00 89.44 162 VAL A C 1
ATOM 1277 O O . VAL A 1 162 ? 20.281 5.506 4.669 1.00 89.44 162 VAL A O 1
ATOM 1280 N N . GLY A 1 163 ? 20.220 6.751 6.536 1.00 83.19 163 GLY A N 1
ATOM 1281 C CA . GLY A 1 163 ? 21.469 6.214 7.091 1.00 83.19 163 GLY A CA 1
ATOM 1282 C C . GLY A 1 163 ? 21.464 4.703 7.357 1.00 83.19 163 GLY A C 1
ATOM 1283 O O . GLY A 1 163 ? 22.532 4.121 7.491 1.00 83.19 163 GLY A O 1
ATOM 1284 N N . GLY A 1 164 ? 20.286 4.072 7.434 1.00 77.75 164 GLY A N 1
ATOM 1285 C CA . GLY A 1 164 ? 20.136 2.621 7.606 1.00 77.75 164 GLY A CA 1
ATOM 1286 C C . GLY A 1 164 ? 20.057 1.822 6.302 1.00 77.75 164 GLY A C 1
ATOM 1287 O O . GLY A 1 164 ? 19.945 0.603 6.361 1.00 77.75 164 GLY A O 1
ATOM 1288 N N . SER A 1 165 ? 20.095 2.486 5.143 1.00 82.25 165 SER A N 1
ATOM 1289 C CA . SER A 1 165 ? 19.924 1.836 3.845 1.00 82.25 165 SER A CA 1
ATOM 1290 C C . SER A 1 165 ? 21.257 1.663 3.125 1.00 82.25 165 SER A C 1
ATOM 1292 O O . SER A 1 165 ? 21.930 2.640 2.807 1.00 82.25 165 SER A O 1
ATOM 1294 N N . GLU A 1 166 ? 21.603 0.419 2.799 1.00 83.69 166 GLU A N 1
ATOM 1295 C CA . GLU A 1 166 ? 22.788 0.082 1.995 1.00 83.69 166 GLU A CA 1
ATOM 1296 C C . GLU A 1 166 ? 22.551 0.252 0.486 1.00 83.69 166 GLU A C 1
ATOM 1298 O O . GLU A 1 166 ? 23.484 0.202 -0.312 1.00 83.69 166 GLU A O 1
ATOM 1303 N N . SER A 1 167 ? 21.295 0.433 0.072 1.00 89.00 167 SER A N 1
ATOM 1304 C CA . SER A 1 167 ? 20.897 0.561 -1.332 1.00 89.00 167 SER A CA 1
ATOM 1305 C C . SER A 1 167 ? 20.147 1.862 -1.602 1.00 89.00 167 SER A C 1
ATOM 1307 O O . SER A 1 167 ? 19.612 2.498 -0.692 1.00 89.00 167 SER A O 1
ATOM 1309 N N . SER A 1 168 ? 20.085 2.244 -2.878 1.00 93.25 168 SER A N 1
ATOM 1310 C CA . SER A 1 168 ? 19.287 3.385 -3.338 1.00 93.25 168 SER A CA 1
ATOM 1311 C C . SER A 1 168 ? 17.928 2.930 -3.871 1.00 93.25 168 SER A C 1
ATOM 1313 O O . SER A 1 168 ? 17.804 1.835 -4.414 1.00 93.25 168 SER A O 1
ATOM 1315 N N . PHE A 1 169 ? 16.915 3.784 -3.751 1.00 93.69 169 PHE A N 1
ATOM 1316 C CA . PHE A 1 169 ? 15.565 3.539 -4.262 1.00 93.69 169 PHE A CA 1
ATOM 1317 C C . PHE A 1 169 ? 15.132 4.741 -5.092 1.00 93.69 169 PHE A C 1
ATOM 1319 O O . PHE A 1 169 ? 15.320 5.881 -4.662 1.00 93.69 169 PHE A O 1
ATOM 1326 N N . ILE A 1 170 ? 14.565 4.498 -6.273 1.00 94.44 170 ILE A N 1
ATOM 1327 C CA . ILE A 1 170 ? 14.008 5.560 -7.114 1.00 94.44 170 ILE A CA 1
ATOM 1328 C C . ILE A 1 170 ? 12.537 5.273 -7.336 1.00 94.44 170 ILE A C 1
ATOM 1330 O O . ILE A 1 170 ? 12.165 4.197 -7.804 1.00 94.44 170 ILE A O 1
ATOM 1334 N N . TYR A 1 171 ? 11.723 6.280 -7.045 1.00 93.81 171 TYR A N 1
ATOM 1335 C CA . TYR A 1 171 ? 10.311 6.275 -7.356 1.00 93.81 171 TYR A CA 1
ATOM 1336 C C . TYR A 1 171 ? 9.952 7.507 -8.171 1.00 93.81 171 TYR A C 1
ATOM 1338 O O . TYR A 1 171 ? 10.325 8.626 -7.818 1.00 93.81 171 TYR A O 1
ATOM 1346 N N . GLN A 1 172 ? 9.221 7.297 -9.258 1.00 92.88 172 GLN A N 1
ATOM 1347 C CA . GLN A 1 172 ? 8.726 8.366 -10.115 1.00 92.88 172 GLN A CA 1
ATOM 1348 C C . GLN A 1 172 ? 7.275 8.082 -10.472 1.00 92.88 172 GLN A C 1
ATOM 1350 O O . GLN A 1 172 ? 6.892 6.933 -10.663 1.00 92.88 172 GLN A O 1
ATOM 1355 N N . THR A 1 173 ? 6.468 9.132 -10.575 1.00 92.00 173 THR A N 1
ATOM 1356 C CA . THR A 1 173 ? 5.072 9.013 -10.994 1.00 92.00 173 THR A CA 1
ATOM 1357 C C . THR A 1 173 ? 4.759 9.982 -12.115 1.00 92.00 173 THR A C 1
ATOM 1359 O O . THR A 1 173 ? 5.374 11.046 -12.225 1.00 92.00 173 THR A O 1
ATOM 1362 N N . CYS A 1 174 ? 3.788 9.613 -12.940 1.00 90.44 174 CYS A N 1
ATOM 1363 C CA . CYS A 1 174 ? 3.112 10.527 -13.848 1.00 90.44 174 CYS A CA 1
ATOM 1364 C C . CYS A 1 174 ? 1.599 10.317 -13.767 1.00 90.44 174 CYS A C 1
ATOM 1366 O O . CYS A 1 174 ? 1.126 9.259 -13.350 1.00 90.44 174 CYS A O 1
ATOM 1368 N N . THR A 1 175 ? 0.839 11.339 -14.147 1.00 89.69 175 THR A N 1
ATOM 1369 C CA . THR A 1 175 ? -0.617 11.242 -14.265 1.00 89.69 175 THR A CA 1
ATOM 1370 C C . THR A 1 175 ? -0.992 10.422 -15.494 1.00 89.69 175 THR A C 1
ATOM 1372 O O . THR A 1 175 ? -0.325 10.510 -16.525 1.00 89.69 175 THR A O 1
ATOM 1375 N N . MET A 1 176 ? -2.091 9.681 -15.405 1.00 87.19 176 MET A N 1
ATOM 1376 C CA . MET A 1 176 ? -2.735 9.050 -16.554 1.00 87.19 176 MET A CA 1
ATOM 1377 C C . MET A 1 176 ? -4.155 9.588 -16.712 1.00 87.19 176 MET A C 1
ATOM 1379 O O . MET A 1 176 ? -4.851 9.827 -15.727 1.00 87.19 176 MET A O 1
ATOM 1383 N N . ASP A 1 177 ? -4.578 9.784 -17.957 1.00 84.38 177 ASP A N 1
ATOM 1384 C CA . ASP A 1 177 ? -5.903 10.317 -18.297 1.00 84.38 177 ASP A CA 1
ATOM 1385 C C . ASP A 1 177 ? -6.930 9.191 -18.498 1.00 84.38 177 ASP A C 1
ATOM 1387 O O . ASP A 1 177 ? -7.719 9.177 -19.438 1.00 84.38 177 ASP A O 1
ATOM 1391 N N . CYS A 1 178 ? -6.876 8.183 -17.631 1.00 84.38 178 CYS A N 1
ATOM 1392 C CA . CYS A 1 178 ? -7.823 7.080 -17.605 1.00 84.38 178 CYS A CA 1
ATOM 1393 C C . CYS A 1 178 ? -8.183 6.751 -16.153 1.00 84.38 178 CYS A C 1
ATOM 1395 O O . CYS A 1 178 ? -7.381 6.926 -15.231 1.00 84.38 178 CYS A O 1
ATOM 1397 N N . ASP A 1 179 ? -9.425 6.328 -15.936 1.00 81.56 179 ASP A N 1
ATOM 1398 C CA . ASP A 1 179 ? -9.889 5.814 -14.651 1.00 81.56 179 ASP A CA 1
ATOM 1399 C C . ASP A 1 179 ? -10.309 4.350 -14.759 1.00 81.56 179 ASP A C 1
ATOM 1401 O O . ASP A 1 179 ? -10.179 3.731 -15.813 1.00 81.56 179 ASP A O 1
ATOM 1405 N N . TRP A 1 180 ? -10.798 3.795 -13.653 1.00 82.50 180 TRP A N 1
ATOM 1406 C CA . TRP A 1 180 ? -11.180 2.388 -13.549 1.00 82.50 180 TRP A CA 1
ATOM 1407 C C . TRP A 1 180 ? -12.291 1.943 -14.517 1.00 82.50 180 TRP A C 1
ATOM 1409 O O . TRP A 1 180 ? -12.455 0.746 -14.720 1.00 82.50 180 TRP A O 1
ATOM 1419 N N . MET A 1 181 ? -13.026 2.878 -15.131 1.00 84.88 181 MET A N 1
ATOM 1420 C CA . MET A 1 181 ? -14.068 2.599 -16.130 1.00 84.88 181 MET A CA 1
ATOM 1421 C C . MET A 1 181 ? -13.624 2.897 -17.566 1.00 84.88 181 MET A C 1
ATOM 1423 O O . MET A 1 181 ? -14.408 2.726 -18.498 1.00 84.88 181 MET A O 1
ATOM 1427 N N . SER A 1 182 ? -12.401 3.388 -17.760 1.00 88.69 182 SER A N 1
ATOM 1428 C CA . SER A 1 182 ? -11.887 3.753 -19.076 1.00 88.69 182 SER A CA 1
ATOM 1429 C C . SER A 1 182 ? -11.536 2.517 -19.903 1.00 88.69 182 SER A C 1
ATOM 1431 O O . SER A 1 182 ? -10.862 1.607 -19.420 1.00 88.69 182 SER A O 1
ATOM 1433 N N . GLU A 1 183 ? -11.906 2.528 -21.185 1.00 91.25 183 GLU A N 1
ATOM 1434 C CA . GLU A 1 183 ? -11.489 1.507 -22.159 1.00 91.25 183 GLU A CA 1
ATOM 1435 C C . GLU A 1 183 ? -9.958 1.452 -22.328 1.00 91.25 183 GLU A C 1
ATOM 1437 O O . GLU A 1 183 ? -9.411 0.406 -22.670 1.00 91.25 183 GLU A O 1
ATOM 1442 N N . GLU A 1 184 ? -9.258 2.545 -22.003 1.00 91.44 184 GLU A N 1
ATOM 1443 C CA . GLU A 1 184 ? -7.797 2.657 -22.080 1.00 91.44 184 GLU A CA 1
ATOM 1444 C C . GLU A 1 184 ? -7.073 2.074 -20.860 1.00 91.44 184 GLU A C 1
ATOM 1446 O O . GLU A 1 184 ? -5.847 1.916 -20.885 1.00 91.44 184 GLU A O 1
ATOM 1451 N N . LEU A 1 185 ? -7.792 1.723 -19.785 1.00 90.56 185 LEU A N 1
ATOM 1452 C CA . LEU A 1 185 ? -7.159 1.175 -18.586 1.00 90.56 185 LEU A CA 1
ATOM 1453 C C . LEU A 1 185 ? -6.488 -0.170 -18.879 1.00 90.56 185 LEU A C 1
ATOM 1455 O O . LEU A 1 185 ? -5.307 -0.333 -18.587 1.00 90.56 185 LEU A O 1
ATOM 1459 N N . VAL A 1 186 ? -7.215 -1.118 -19.475 1.00 91.50 186 VAL A N 1
ATOM 1460 C CA . VAL A 1 186 ? -6.688 -2.465 -19.747 1.00 91.50 186 VAL A CA 1
ATOM 1461 C C . VAL A 1 186 ? -5.477 -2.419 -20.693 1.00 91.50 186 VAL A C 1
ATOM 1463 O O . VAL A 1 186 ? -4.459 -3.031 -20.361 1.00 91.50 186 VAL A O 1
ATOM 1466 N N . PRO A 1 187 ? -5.502 -1.663 -21.812 1.00 92.38 187 PRO A N 1
ATOM 1467 C CA . PRO A 1 187 ? -4.309 -1.428 -22.624 1.00 92.38 187 PRO A CA 1
ATOM 1468 C C . PRO A 1 187 ? -3.138 -0.831 -21.835 1.00 92.38 187 PRO A C 1
ATOM 1470 O O . PRO A 1 187 ? -2.002 -1.281 -21.995 1.00 92.38 187 PRO A O 1
ATOM 1473 N N . THR A 1 188 ? -3.398 0.141 -20.953 1.00 91.94 188 THR A N 1
ATOM 1474 C CA . THR A 1 188 ? -2.354 0.774 -20.130 1.00 91.94 188 THR A CA 1
ATOM 1475 C C . THR A 1 188 ? -1.747 -0.223 -19.142 1.00 91.94 188 THR A C 1
ATOM 1477 O O . THR A 1 188 ? -0.525 -0.343 -19.074 1.00 91.94 188 THR A O 1
ATOM 1480 N N . MET A 1 189 ? -2.577 -0.985 -18.423 1.00 90.62 189 MET A N 1
ATOM 1481 C CA . MET A 1 189 ? -2.134 -2.041 -17.507 1.00 90.62 189 MET A CA 1
ATOM 1482 C C . MET A 1 189 ? -1.278 -3.067 -18.244 1.00 90.62 189 MET A C 1
ATOM 1484 O O . MET A 1 189 ? -0.158 -3.355 -17.822 1.00 90.62 189 MET A O 1
ATOM 1488 N N . LEU A 1 190 ? -1.754 -3.550 -19.394 1.00 91.31 190 LEU A N 1
ATOM 1489 C CA . LEU A 1 190 ? -1.043 -4.530 -20.206 1.00 91.31 190 LEU A CA 1
ATOM 1490 C C . LEU A 1 190 ? 0.299 -3.997 -20.717 1.00 91.31 190 LEU A C 1
ATOM 1492 O O . LEU A 1 190 ? 1.287 -4.727 -20.710 1.00 91.31 190 LEU A O 1
ATOM 1496 N N . PHE A 1 191 ? 0.364 -2.725 -21.110 1.00 91.56 191 PHE A N 1
ATOM 1497 C CA . PHE A 1 191 ? 1.619 -2.087 -21.497 1.00 91.56 191 PHE A CA 1
ATOM 1498 C C . PHE A 1 191 ? 2.605 -2.014 -20.326 1.00 91.56 191 PHE A C 1
ATOM 1500 O O . PHE A 1 191 ? 3.774 -2.380 -20.473 1.00 91.56 191 PHE A O 1
ATOM 1507 N N . THR A 1 192 ? 2.143 -1.593 -19.145 1.00 90.81 192 THR A N 1
ATOM 1508 C CA . THR A 1 192 ? 2.995 -1.554 -17.948 1.00 90.81 192 THR A CA 1
ATOM 1509 C C . THR A 1 192 ? 3.455 -2.951 -17.519 1.00 90.81 192 THR A C 1
ATOM 1511 O O . THR A 1 192 ? 4.626 -3.124 -17.169 1.00 90.81 192 THR A O 1
ATOM 1514 N N . GLN A 1 193 ? 2.594 -3.964 -17.669 1.00 89.44 193 GLN A N 1
ATOM 1515 C CA . GLN A 1 193 ? 2.926 -5.360 -17.402 1.00 89.44 193 GLN A CA 1
ATOM 1516 C C . GLN A 1 193 ? 3.940 -5.898 -18.408 1.00 89.44 193 GLN A C 1
ATOM 1518 O O . GLN A 1 193 ? 4.914 -6.529 -18.019 1.00 89.44 193 GLN A O 1
ATOM 1523 N N . TYR A 1 194 ? 3.780 -5.599 -19.697 1.00 91.00 194 TYR A N 1
ATOM 1524 C CA . TYR A 1 194 ? 4.734 -5.998 -20.730 1.00 91.00 194 TYR A CA 1
ATOM 1525 C C . TYR A 1 194 ? 6.148 -5.496 -20.426 1.00 91.00 194 TYR A C 1
ATOM 1527 O O . TYR A 1 194 ? 7.113 -6.249 -20.559 1.00 91.00 194 TYR A O 1
ATOM 1535 N N . LEU A 1 195 ? 6.276 -4.244 -19.973 1.00 89.81 195 LEU A N 1
ATOM 1536 C CA . LEU A 1 195 ? 7.563 -3.660 -19.593 1.00 89.81 195 LEU A CA 1
ATOM 1537 C C . LEU A 1 195 ? 8.193 -4.364 -18.381 1.00 89.81 195 LEU A C 1
ATOM 1539 O O . LEU A 1 195 ? 9.413 -4.551 -18.359 1.00 89.81 195 LEU A O 1
ATOM 1543 N N . SER A 1 196 ? 7.367 -4.750 -17.409 1.00 85.69 196 SER A N 1
ATOM 1544 C CA . SER A 1 196 ? 7.785 -5.094 -16.042 1.00 85.69 196 SER A CA 1
ATOM 1545 C C . SER A 1 196 ? 7.671 -6.573 -15.688 1.00 85.69 196 SER A C 1
ATOM 1547 O O . SER A 1 196 ? 8.078 -6.956 -14.600 1.00 85.69 196 SER A O 1
ATOM 1549 N N . GLN A 1 197 ? 7.106 -7.405 -16.563 1.00 77.19 197 GLN A N 1
ATOM 1550 C CA . GLN A 1 197 ? 6.831 -8.809 -16.265 1.00 77.19 197 GLN A CA 1
ATOM 1551 C C . GLN A 1 197 ? 8.092 -9.574 -15.852 1.00 77.19 197 GLN A C 1
ATOM 1553 O O . GLN A 1 197 ? 9.145 -9.479 -16.493 1.00 77.19 197 GLN A O 1
ATOM 1558 N N . CYS A 1 198 ? 7.960 -10.360 -14.788 1.00 63.97 198 CYS A N 1
ATOM 1559 C CA . CYS A 1 198 ? 9.007 -11.207 -14.233 1.00 63.97 198 CYS A CA 1
ATOM 1560 C C . CYS A 1 198 ? 8.363 -12.516 -13.766 1.00 63.97 198 CYS A C 1
ATOM 1562 O O . CYS A 1 198 ? 7.304 -12.485 -13.144 1.00 63.97 198 CYS A O 1
ATOM 1564 N N . GLU A 1 199 ? 8.979 -13.667 -14.042 1.00 50.50 199 GLU A N 1
ATOM 1565 C CA . GLU A 1 199 ? 8.534 -14.919 -13.419 1.00 50.50 199 GLU A CA 1
ATOM 1566 C C . GLU A 1 199 ? 8.899 -14.902 -11.922 1.00 50.50 199 GLU A C 1
ATOM 1568 O O . GLU A 1 199 ? 10.063 -14.698 -11.574 1.00 50.50 199 GLU A O 1
ATOM 1573 N N . GLY A 1 200 ? 7.917 -15.152 -11.048 1.00 41.91 200 GLY A N 1
ATOM 1574 C CA . GLY A 1 200 ? 8.141 -15.499 -9.636 1.00 41.91 200 GLY A CA 1
ATOM 1575 C C . GLY A 1 200 ? 8.044 -14.374 -8.597 1.00 41.91 200 GLY A C 1
ATOM 1576 O O . GLY A 1 200 ? 8.167 -14.668 -7.415 1.00 41.91 200 GLY A O 1
ATOM 1577 N N . GLU A 1 201 ? 7.783 -13.122 -8.979 1.00 40.03 201 GLU A N 1
ATOM 1578 C CA . GLU A 1 201 ? 7.485 -12.042 -8.025 1.00 40.03 201 GLU A CA 1
ATOM 1579 C C . GLU A 1 201 ? 6.149 -11.390 -8.418 1.00 40.03 201 GLU A C 1
ATOM 1581 O O . GLU A 1 201 ? 6.026 -10.788 -9.485 1.00 40.03 201 GLU A O 1
ATOM 1586 N N . THR A 1 202 ? 5.130 -11.526 -7.564 1.00 40.41 202 THR A N 1
ATOM 1587 C CA . THR A 1 202 ? 3.883 -10.758 -7.671 1.00 40.41 202 THR A CA 1
ATOM 1588 C C . THR A 1 202 ? 4.218 -9.265 -7.639 1.00 40.41 202 THR A C 1
ATOM 1590 O O . THR A 1 202 ? 4.994 -8.851 -6.767 1.00 40.41 202 THR A O 1
ATOM 1593 N N . PRO A 1 203 ? 3.659 -8.423 -8.527 1.00 39.12 203 PRO A N 1
ATOM 1594 C CA . PRO A 1 203 ? 3.839 -6.986 -8.412 1.00 39.12 203 PRO A CA 1
ATOM 1595 C C . PRO A 1 203 ? 3.342 -6.547 -7.034 1.00 39.12 203 PRO A C 1
ATOM 1597 O O . PRO A 1 203 ? 2.228 -6.849 -6.620 1.00 39.12 203 PRO A O 1
ATOM 1600 N N . PHE A 1 204 ? 4.215 -5.881 -6.283 1.00 40.53 204 PHE A N 1
ATOM 1601 C CA . PHE A 1 204 ? 3.956 -5.443 -4.918 1.00 40.53 204 PHE A CA 1
ATOM 1602 C C . PHE A 1 204 ? 2.830 -4.392 -4.910 1.00 40.53 204 PHE A C 1
ATOM 1604 O O . PHE A 1 204 ? 3.052 -3.182 -5.057 1.00 40.53 204 PHE A O 1
ATOM 1611 N N . TYR A 1 205 ? 1.585 -4.839 -4.751 1.00 36.34 205 TYR A N 1
ATOM 1612 C CA . TYR A 1 205 ? 0.476 -3.964 -4.402 1.00 36.34 205 TYR A CA 1
ATOM 1613 C C . TYR A 1 205 ? 0.605 -3.647 -2.912 1.00 36.34 205 TYR A C 1
ATOM 1615 O O . TYR A 1 205 ? 0.206 -4.419 -2.053 1.00 36.34 205 TYR A O 1
ATOM 1623 N N . THR A 1 206 ? 1.167 -2.466 -2.640 1.00 33.50 206 THR A N 1
ATOM 1624 C CA . THR A 1 206 ? 1.377 -1.826 -1.326 1.00 33.50 206 THR A CA 1
ATOM 1625 C C . THR A 1 206 ? 2.643 -2.251 -0.550 1.00 33.50 206 THR A C 1
ATOM 1627 O O . THR A 1 206 ? 2.965 -3.432 -0.488 1.00 33.50 206 THR A O 1
ATOM 1630 N N . PRO A 1 207 ? 3.366 -1.310 0.102 1.00 33.00 207 PRO A N 1
ATOM 1631 C CA . PRO A 1 207 ? 4.470 -1.639 1.016 1.00 33.00 207 PRO A CA 1
ATOM 1632 C C . PRO A 1 207 ? 4.006 -2.305 2.322 1.00 33.00 207 PRO A C 1
ATOM 1634 O O . PRO A 1 207 ? 4.838 -2.683 3.141 1.00 33.00 207 PRO A O 1
ATOM 1637 N N . THR A 1 208 ? 2.694 -2.405 2.550 1.00 29.06 208 THR A N 1
ATOM 1638 C CA . THR A 1 208 ? 2.109 -2.866 3.814 1.00 29.06 208 THR A CA 1
ATOM 1639 C C . THR A 1 208 ? 1.988 -4.387 3.900 1.00 29.06 208 THR A C 1
ATOM 1641 O O . THR A 1 208 ? 1.909 -4.925 5.000 1.00 29.06 208 THR A O 1
ATOM 1644 N N . PHE A 1 209 ? 2.032 -5.094 2.768 1.00 29.11 209 PHE A N 1
ATOM 1645 C CA . PHE A 1 209 ? 2.009 -6.557 2.712 1.00 29.11 209 PHE A CA 1
ATOM 1646 C C . PHE A 1 209 ? 3.298 -7.074 2.081 1.00 29.11 209 PHE A C 1
ATOM 1648 O O . PHE A 1 209 ? 3.361 -7.475 0.926 1.00 29.11 209 PHE A O 1
ATOM 1655 N N . CYS A 1 210 ? 4.367 -7.025 2.868 1.00 29.14 210 CYS A N 1
ATOM 1656 C CA . CYS A 1 210 ? 5.680 -7.528 2.499 1.00 29.14 210 CYS A CA 1
ATOM 1657 C C . CYS A 1 210 ? 5.935 -8.938 3.045 1.00 29.14 210 CYS A C 1
ATOM 1659 O O . CYS A 1 210 ? 7.033 -9.175 3.519 1.00 29.14 210 CYS A O 1
ATOM 1661 N N . HIS A 1 211 ? 4.964 -9.858 3.015 1.00 28.66 211 HIS A N 1
ATOM 1662 C CA . HIS A 1 211 ? 5.165 -11.286 3.303 1.00 28.66 211 HIS A CA 1
ATOM 1663 C C . HIS A 1 211 ? 4.101 -12.118 2.569 1.00 28.66 211 HIS A C 1
ATOM 1665 O O . HIS A 1 211 ? 2.949 -11.701 2.550 1.00 28.66 211 HIS A O 1
ATOM 1671 N N . ILE A 1 212 ? 4.499 -13.302 2.075 1.00 29.47 212 ILE A N 1
ATOM 1672 C CA . ILE A 1 212 ? 3.809 -14.253 1.165 1.00 29.47 212 ILE A CA 1
ATOM 1673 C C . ILE A 1 212 ? 4.240 -14.010 -0.297 1.00 29.47 212 ILE A C 1
ATOM 1675 O O . ILE A 1 212 ? 4.046 -12.924 -0.815 1.00 29.47 212 ILE A O 1
ATOM 1679 N N . GLY A 1 213 ? 4.853 -14.937 -1.030 1.00 29.95 213 GLY A N 1
ATOM 1680 C CA . GLY A 1 213 ? 5.262 -16.305 -0.737 1.00 29.95 213 GLY A CA 1
ATOM 1681 C C . GLY A 1 213 ? 5.869 -16.917 -2.003 1.00 29.95 213 GLY A C 1
ATOM 1682 O O . GLY A 1 213 ? 5.278 -16.849 -3.077 1.00 29.95 213 GLY A O 1
ATOM 1683 N N . ASP A 1 214 ? 7.059 -17.497 -1.863 1.00 34.81 214 ASP A N 1
ATOM 1684 C CA . ASP A 1 214 ? 7.716 -18.329 -2.866 1.00 34.81 214 ASP A CA 1
ATOM 1685 C C . ASP A 1 214 ? 6.885 -19.594 -3.107 1.00 34.81 214 ASP A C 1
ATOM 1687 O O . ASP A 1 214 ? 6.934 -20.494 -2.273 1.00 34.81 214 ASP A O 1
ATOM 1691 N N . THR A 1 215 ? 6.115 -19.697 -4.195 1.00 30.88 215 THR A N 1
ATOM 1692 C CA . THR A 1 215 ? 5.803 -20.974 -4.885 1.00 30.88 215 THR A CA 1
ATOM 1693 C C . THR A 1 215 ? 4.852 -20.752 -6.059 1.00 30.88 215 THR A C 1
ATOM 1695 O O . THR A 1 215 ? 3.646 -20.708 -5.879 1.00 30.88 215 THR A O 1
ATOM 1698 N N . LEU A 1 216 ? 5.389 -20.676 -7.280 1.00 30.02 216 LEU A N 1
ATOM 1699 C CA . LEU A 1 216 ? 4.732 -21.142 -8.513 1.00 30.02 216 LEU A CA 1
ATOM 1700 C C . LEU A 1 216 ? 5.753 -21.070 -9.650 1.00 30.02 216 LEU A C 1
ATOM 1702 O O . LEU A 1 216 ? 5.845 -20.106 -10.404 1.00 30.02 216 LEU A O 1
ATOM 1706 N N . GLN A 1 217 ? 6.584 -22.108 -9.722 1.00 35.84 217 GLN A N 1
ATOM 1707 C CA . GLN A 1 217 ? 7.584 -22.273 -10.764 1.00 35.84 217 GLN A CA 1
ATOM 1708 C C . GLN A 1 217 ? 7.179 -23.419 -11.684 1.00 35.84 217 GLN A C 1
ATOM 1710 O O . GLN A 1 217 ? 7.548 -24.565 -11.452 1.00 35.84 217 GLN A O 1
ATOM 1715 N N . SER A 1 218 ? 6.442 -23.093 -12.745 1.00 30.50 218 SER A N 1
ATOM 1716 C CA . SER A 1 218 ? 6.465 -23.858 -13.994 1.00 30.50 218 SER A CA 1
ATOM 1717 C C . SER A 1 218 ? 5.711 -23.127 -15.108 1.00 30.50 218 SER A C 1
ATOM 1719 O O . SER A 1 218 ? 4.491 -23.009 -15.044 1.00 30.50 218 SER A O 1
ATOM 1721 N N . ALA A 1 219 ? 6.453 -22.783 -16.167 1.00 30.78 219 ALA A N 1
ATOM 1722 C CA . ALA A 1 219 ? 5.994 -22.517 -17.535 1.00 30.78 219 ALA A CA 1
ATOM 1723 C C . ALA A 1 219 ? 5.481 -21.095 -17.867 1.00 30.78 219 ALA A C 1
ATOM 1725 O O . ALA A 1 219 ? 4.284 -20.880 -18.018 1.00 30.78 219 ALA A O 1
ATOM 1726 N N . ILE A 1 220 ? 6.390 -20.157 -18.170 1.00 35.38 220 ILE A N 1
ATOM 1727 C CA . ILE A 1 220 ? 6.790 -19.691 -19.520 1.00 35.38 220 ILE A CA 1
ATOM 1728 C C . ILE A 1 220 ? 7.818 -18.564 -19.304 1.00 35.38 220 ILE A C 1
ATOM 1730 O O . ILE A 1 220 ? 7.469 -17.455 -18.908 1.00 35.38 220 ILE A O 1
ATOM 1734 N N . VAL A 1 221 ? 9.092 -18.842 -19.607 1.00 44.97 221 VAL A N 1
ATOM 1735 C CA . VAL A 1 221 ? 10.222 -17.922 -19.387 1.00 44.97 221 VAL A CA 1
ATOM 1736 C C . VAL A 1 221 ? 10.139 -16.734 -20.349 1.00 44.97 221 VAL A C 1
ATOM 1738 O O . VAL A 1 221 ? 10.713 -16.755 -21.437 1.00 44.97 221 VAL A O 1
ATOM 1741 N N . CYS A 1 222 ? 9.406 -15.690 -19.976 1.00 50.69 222 CYS A N 1
ATOM 1742 C CA . CYS A 1 222 ? 9.382 -14.413 -20.686 1.00 50.69 222 CYS A CA 1
ATOM 1743 C C . CYS A 1 222 ? 9.646 -13.285 -19.689 1.00 50.69 222 CYS A C 1
ATOM 1745 O O . CYS A 1 222 ? 8.758 -12.820 -18.984 1.00 50.69 222 CYS A O 1
ATOM 1747 N N . LEU A 1 223 ? 10.909 -12.863 -19.628 1.00 64.69 223 LEU A N 1
ATOM 1748 C CA . LEU A 1 223 ? 11.351 -11.734 -18.818 1.00 64.69 223 LEU A CA 1
ATOM 1749 C C . LEU A 1 223 ? 11.129 -10.438 -19.602 1.00 64.69 223 LEU A C 1
ATOM 1751 O O . LEU A 1 223 ? 11.624 -10.292 -20.726 1.00 64.69 223 LEU A O 1
ATOM 1755 N N . GLY A 1 224 ? 10.418 -9.490 -18.997 1.00 80.50 224 GLY A N 1
ATOM 1756 C CA . GLY A 1 224 ? 10.104 -8.200 -19.595 1.00 80.50 224 GLY A CA 1
ATOM 1757 C C . GLY A 1 224 ? 11.360 -7.392 -19.949 1.00 80.50 224 GLY A C 1
ATOM 1758 O O . GLY A 1 224 ? 12.461 -7.667 -19.447 1.00 80.50 224 GLY A O 1
ATOM 1759 N N . PRO A 1 225 ? 11.236 -6.379 -20.822 1.00 87.94 225 PRO A N 1
ATOM 1760 C CA . PRO A 1 225 ? 12.344 -5.512 -21.210 1.00 87.94 225 PRO A CA 1
ATOM 1761 C C . PRO A 1 225 ? 13.085 -4.879 -20.022 1.00 87.94 225 PRO A C 1
ATOM 1763 O O . PRO A 1 225 ? 14.316 -4.807 -20.052 1.00 87.94 225 PRO A O 1
ATOM 1766 N N . LEU A 1 226 ? 12.371 -4.455 -18.970 1.00 88.44 226 LEU A N 1
ATOM 1767 C CA . LEU A 1 226 ? 12.992 -3.843 -17.790 1.00 88.44 226 LEU A CA 1
ATOM 1768 C C . LEU A 1 226 ? 13.777 -4.855 -16.964 1.00 88.44 226 LEU A C 1
ATOM 1770 O O . LEU A 1 226 ? 14.899 -4.568 -16.557 1.00 88.44 226 LEU A O 1
ATOM 1774 N N . TRP A 1 227 ? 13.246 -6.061 -16.768 1.00 85.62 227 TRP A N 1
ATOM 1775 C CA . TRP A 1 227 ? 13.969 -7.090 -16.030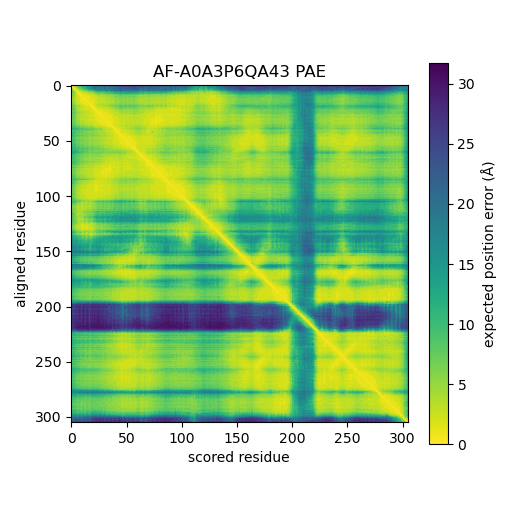 1.00 85.62 227 TRP A CA 1
ATOM 1776 C C . TRP A 1 227 ? 15.290 -7.443 -16.708 1.00 85.62 227 TRP A C 1
ATOM 1778 O O . TRP A 1 227 ? 16.339 -7.445 -16.065 1.00 85.62 227 TRP A O 1
ATOM 1788 N N . ARG A 1 228 ? 15.260 -7.681 -18.026 1.00 88.44 228 ARG A N 1
ATOM 1789 C CA . ARG A 1 228 ? 16.468 -8.002 -18.797 1.00 88.44 228 ARG A CA 1
ATOM 1790 C C . ARG A 1 228 ? 17.476 -6.859 -18.776 1.00 88.44 228 ARG A C 1
ATOM 1792 O O . ARG A 1 228 ? 18.643 -7.097 -18.500 1.00 88.44 228 ARG A O 1
ATOM 1799 N N . GLY A 1 229 ? 17.028 -5.635 -19.051 1.00 89.19 229 GLY A N 1
ATOM 1800 C CA . GLY A 1 229 ? 17.920 -4.488 -19.218 1.00 89.19 229 GLY A CA 1
ATOM 1801 C C . GLY A 1 229 ? 18.321 -3.763 -17.932 1.00 89.19 229 GLY A C 1
ATOM 1802 O O . GLY A 1 229 ? 19.164 -2.876 -18.010 1.00 89.19 229 GLY A O 1
ATOM 1803 N N . ILE A 1 230 ? 17.718 -4.080 -16.781 1.00 91.94 230 ILE A N 1
ATOM 1804 C CA . ILE A 1 230 ? 18.044 -3.458 -15.486 1.00 91.94 230 ILE A CA 1
ATOM 1805 C C . ILE A 1 230 ? 18.571 -4.492 -14.493 1.00 91.94 230 ILE A C 1
ATOM 1807 O O . ILE A 1 230 ? 19.698 -4.351 -14.021 1.00 91.94 230 ILE A O 1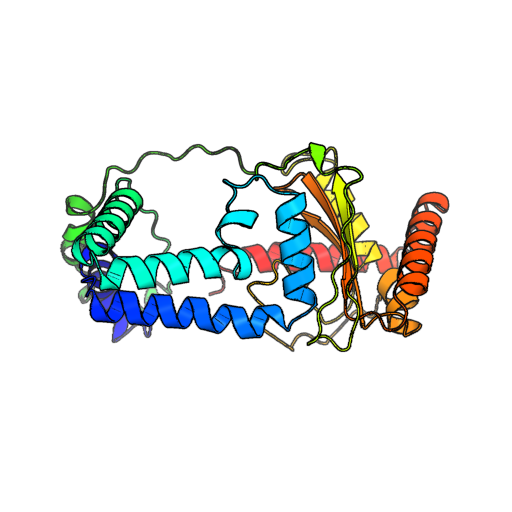
ATOM 1811 N N . ARG A 1 231 ? 17.788 -5.537 -14.183 1.00 86.81 231 ARG A N 1
ATOM 1812 C CA . ARG A 1 231 ? 18.212 -6.590 -13.243 1.00 86.81 231 ARG A CA 1
ATOM 1813 C C . ARG A 1 231 ? 19.244 -7.516 -13.877 1.00 86.81 231 ARG A C 1
ATOM 1815 O O . ARG A 1 231 ? 20.244 -7.824 -13.237 1.00 86.81 231 ARG A O 1
ATOM 1822 N N . GLY A 1 232 ? 19.034 -7.913 -15.134 1.00 86.81 232 GLY A N 1
ATOM 1823 C CA . GLY A 1 232 ? 19.985 -8.733 -15.893 1.00 86.81 232 GLY A CA 1
ATOM 1824 C C . GLY A 1 232 ? 21.355 -8.067 -16.056 1.00 86.81 232 GLY A C 1
ATOM 1825 O O . GLY A 1 232 ? 22.374 -8.740 -15.932 1.00 86.81 232 GLY A O 1
ATOM 1826 N N . ASP A 1 233 ? 21.370 -6.743 -16.230 1.00 90.00 233 ASP A N 1
ATOM 1827 C CA . ASP A 1 233 ? 22.590 -5.929 -16.326 1.00 90.00 233 ASP A CA 1
ATOM 1828 C C . ASP A 1 233 ? 23.180 -5.567 -14.934 1.00 90.00 233 ASP A C 1
ATOM 1830 O O . ASP A 1 233 ? 24.232 -4.937 -14.850 1.00 90.00 233 ASP A O 1
ATOM 1834 N N . GLY A 1 234 ? 22.535 -5.963 -13.826 1.00 90.12 234 GLY A N 1
ATOM 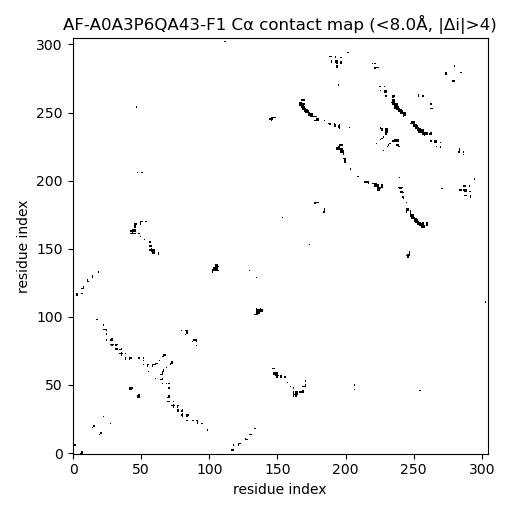1835 C CA . GLY A 1 234 ? 23.022 -5.739 -12.455 1.00 90.12 234 GLY A CA 1
ATOM 1836 C C . GLY A 1 234 ? 22.874 -4.306 -11.924 1.00 90.12 234 GLY A C 1
ATOM 1837 O O . GLY A 1 234 ? 23.463 -3.968 -10.897 1.00 90.12 234 GLY A O 1
ATOM 1838 N N . LEU A 1 235 ? 22.086 -3.456 -12.590 1.00 92.44 235 LEU A N 1
ATOM 1839 C CA . LEU A 1 235 ? 21.938 -2.034 -12.249 1.00 92.44 235 LEU A CA 1
ATOM 1840 C C . LEU A 1 235 ? 21.042 -1.811 -11.015 1.00 92.44 235 LEU A C 1
ATOM 1842 O O . LEU A 1 235 ? 21.293 -0.912 -10.200 1.00 92.44 235 LEU A O 1
ATOM 1846 N N . ALA A 1 236 ? 20.000 -2.634 -10.866 1.00 91.25 236 ALA A N 1
ATOM 1847 C CA . ALA A 1 236 ? 19.105 -2.664 -9.708 1.00 91.25 236 ALA A CA 1
ATOM 1848 C C . ALA A 1 236 ? 18.532 -4.070 -9.485 1.00 91.25 236 ALA A C 1
ATOM 1850 O O . ALA A 1 236 ? 18.429 -4.854 -10.425 1.00 91.25 236 ALA A O 1
ATOM 1851 N N . TYR A 1 237 ? 18.128 -4.383 -8.251 1.00 89.38 237 TYR A N 1
ATOM 1852 C CA . TYR A 1 237 ? 17.501 -5.673 -7.941 1.00 89.38 237 TYR A CA 1
ATOM 1853 C C . TYR A 1 237 ? 16.108 -5.816 -8.571 1.00 89.38 237 TYR A C 1
ATOM 1855 O O . TYR A 1 237 ? 15.751 -6.896 -9.026 1.00 89.38 237 TYR A O 1
ATOM 1863 N N . GLY A 1 238 ? 15.322 -4.739 -8.606 1.00 86.56 238 GLY A N 1
ATOM 1864 C CA . GLY A 1 238 ? 13.985 -4.736 -9.200 1.00 86.56 238 GLY A CA 1
ATOM 1865 C C . GLY A 1 238 ? 13.722 -3.468 -10.004 1.00 86.56 238 GLY A C 1
ATOM 1866 O O . GLY A 1 238 ? 14.203 -2.393 -9.644 1.00 86.56 238 GLY A O 1
ATOM 1867 N N . ALA A 1 239 ? 12.960 -3.594 -11.089 1.00 89.56 239 ALA A N 1
ATOM 1868 C CA . ALA A 1 239 ? 12.567 -2.478 -11.942 1.00 89.56 239 ALA A CA 1
ATOM 1869 C C . ALA A 1 239 ? 11.157 -2.709 -12.484 1.00 89.56 239 ALA A C 1
ATOM 1871 O O . ALA A 1 239 ? 10.959 -3.568 -13.338 1.00 89.56 239 ALA A O 1
ATOM 1872 N N . ASN A 1 240 ? 10.200 -1.932 -11.983 1.00 89.06 240 ASN A N 1
ATOM 1873 C CA . ASN A 1 240 ? 8.783 -2.123 -12.258 1.00 89.06 240 ASN A CA 1
ATOM 1874 C C . ASN A 1 240 ? 8.118 -0.804 -12.640 1.00 89.06 240 ASN A C 1
ATOM 1876 O O . ASN A 1 240 ? 8.333 0.223 -11.998 1.00 89.06 240 ASN A O 1
ATOM 1880 N N . ILE A 1 241 ? 7.267 -0.857 -13.653 1.00 91.31 241 ILE A N 1
ATOM 1881 C CA . ILE A 1 241 ? 6.295 0.168 -14.008 1.00 91.31 241 ILE A CA 1
ATOM 1882 C C . ILE A 1 241 ? 4.910 -0.457 -13.871 1.00 91.31 241 ILE A C 1
ATOM 1884 O O . ILE A 1 241 ? 4.660 -1.515 -14.440 1.00 91.31 241 ILE A O 1
ATOM 1888 N N . TYR A 1 242 ? 4.014 0.186 -13.131 1.00 88.56 242 TYR A N 1
ATOM 1889 C CA . TYR A 1 242 ? 2.649 -0.300 -12.925 1.00 88.56 242 TYR A CA 1
ATOM 1890 C C . TYR A 1 242 ? 1.664 0.860 -12.764 1.00 88.56 242 TYR A C 1
ATOM 1892 O O . TYR A 1 242 ? 2.044 1.990 -12.443 1.00 88.56 242 TYR A O 1
ATOM 1900 N N . THR A 1 243 ? 0.382 0.589 -12.985 1.00 88.38 243 THR A N 1
ATOM 1901 C CA . THR A 1 243 ? -0.703 1.567 -12.836 1.00 88.38 243 THR A CA 1
ATOM 1902 C C . THR A 1 243 ? -1.300 1.546 -11.429 1.00 88.38 243 THR A C 1
ATOM 1904 O O . THR A 1 243 ? -1.439 0.491 -10.819 1.00 88.38 243 THR A O 1
ATOM 1907 N N . ARG A 1 244 ? -1.736 2.706 -10.932 1.00 85.94 244 ARG A N 1
ATOM 1908 C CA . ARG A 1 244 ? -2.652 2.838 -9.786 1.00 85.94 244 ARG A CA 1
ATOM 1909 C C . ARG A 1 244 ? -3.906 3.560 -10.269 1.00 85.94 244 ARG A C 1
ATOM 1911 O O . ARG A 1 244 ? -3.943 4.794 -10.297 1.00 85.94 244 ARG A O 1
ATOM 1918 N N . TYR A 1 245 ? -4.907 2.801 -10.708 1.00 85.38 245 TYR A N 1
ATOM 1919 C CA . TYR A 1 245 ? -6.110 3.341 -11.353 1.00 85.38 245 TYR A CA 1
ATOM 1920 C C . TYR A 1 245 ? -7.033 4.103 -10.409 1.00 85.38 245 TYR A C 1
ATOM 1922 O O . TYR A 1 245 ? -7.705 5.037 -10.844 1.00 85.38 245 TYR A O 1
ATOM 1930 N N . GLU A 1 246 ? -6.986 3.820 -9.109 1.00 81.62 246 GLU A N 1
ATOM 1931 C CA . GLU A 1 246 ? -7.707 4.589 -8.092 1.00 81.62 246 GLU A CA 1
ATOM 1932 C C . GLU A 1 246 ? -7.166 6.017 -7.973 1.00 81.62 246 GLU A C 1
ATOM 1934 O O . GLU A 1 246 ? -7.914 6.946 -7.670 1.00 81.62 246 GLU A O 1
ATOM 1939 N N . ARG A 1 247 ? -5.867 6.191 -8.239 1.00 82.44 247 ARG A N 1
ATOM 1940 C CA . ARG A 1 247 ? -5.151 7.473 -8.173 1.00 82.44 247 ARG A CA 1
ATOM 1941 C C . ARG A 1 247 ? -4.931 8.117 -9.536 1.00 82.44 247 ARG A C 1
ATOM 1943 O O . ARG A 1 247 ? -4.438 9.237 -9.589 1.00 82.44 247 ARG A O 1
ATOM 1950 N N . ARG A 1 248 ? -5.267 7.433 -10.634 1.00 87.31 248 ARG A N 1
ATOM 1951 C CA . ARG A 1 248 ? -4.989 7.899 -12.002 1.00 87.31 248 ARG A CA 1
ATOM 1952 C C . ARG A 1 248 ? -3.507 8.250 -12.205 1.00 87.31 248 ARG A C 1
ATOM 1954 O O . ARG A 1 248 ? -3.172 9.287 -12.780 1.00 87.31 248 ARG A O 1
ATOM 1961 N N . ILE A 1 249 ? -2.608 7.375 -11.746 1.00 88.00 249 ILE A N 1
ATOM 1962 C CA . ILE A 1 249 ? -1.155 7.532 -11.929 1.00 88.00 249 ILE A CA 1
ATOM 1963 C C . ILE A 1 249 ? -0.493 6.252 -12.447 1.00 88.00 249 ILE A C 1
ATOM 1965 O O . ILE A 1 249 ? -0.921 5.143 -12.128 1.00 88.00 249 ILE A O 1
ATOM 1969 N N . ILE A 1 250 ? 0.606 6.420 -13.181 1.00 91.00 250 ILE A N 1
ATOM 1970 C CA . ILE A 1 250 ? 1.574 5.363 -13.498 1.00 91.00 250 ILE A CA 1
ATOM 1971 C C . ILE A 1 250 ? 2.798 5.574 -12.613 1.00 91.00 250 ILE A C 1
ATOM 197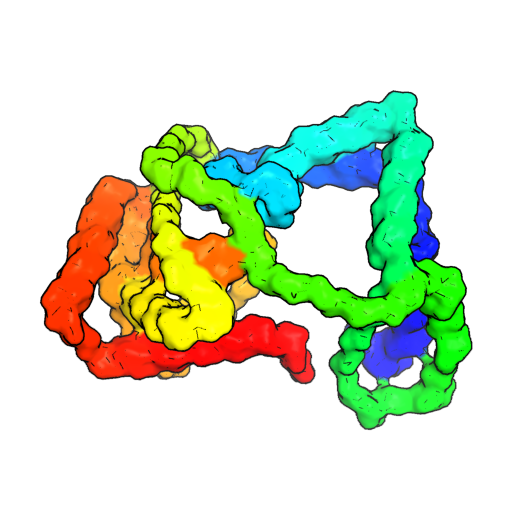3 O O . ILE A 1 250 ? 3.236 6.705 -12.385 1.00 91.00 250 ILE A O 1
ATOM 1977 N N . PHE A 1 251 ? 3.343 4.480 -12.103 1.00 90.38 251 PHE A N 1
ATOM 1978 C CA . PHE A 1 251 ? 4.388 4.473 -11.098 1.00 90.38 251 PHE A CA 1
ATOM 1979 C C . PHE A 1 251 ? 5.597 3.692 -11.604 1.00 90.38 251 PHE A C 1
ATOM 1981 O O . PHE A 1 251 ? 5.457 2.542 -11.996 1.00 90.38 251 PHE A O 1
ATOM 1988 N N . LEU A 1 252 ? 6.780 4.303 -11.566 1.00 92.94 252 LEU A N 1
ATOM 1989 C CA . LEU A 1 252 ? 8.072 3.646 -11.738 1.00 92.94 252 LEU A CA 1
ATOM 1990 C C . LEU A 1 252 ? 8.677 3.371 -10.360 1.00 92.94 252 LEU A C 1
ATOM 1992 O O . LEU A 1 252 ? 8.788 4.276 -9.532 1.00 92.94 252 LEU A O 1
ATOM 1996 N N . SER A 1 253 ? 9.133 2.142 -10.156 1.00 91.69 253 SER A N 1
ATOM 1997 C CA . SER A 1 253 ? 9.881 1.684 -8.993 1.00 91.69 253 SER A CA 1
ATOM 1998 C C . SER A 1 253 ? 11.185 1.034 -9.438 1.00 91.69 253 SER A C 1
ATOM 2000 O O . SER A 1 253 ? 11.171 0.010 -10.117 1.00 91.69 253 SER A O 1
ATOM 2002 N N . LEU A 1 254 ? 12.313 1.613 -9.027 1.00 92.44 254 LEU A N 1
ATOM 2003 C CA . LEU A 1 254 ? 13.619 0.965 -9.086 1.00 92.44 254 LEU A CA 1
ATOM 2004 C C . LEU A 1 254 ? 14.032 0.597 -7.660 1.00 92.44 254 LEU A C 1
ATOM 2006 O O . LEU A 1 254 ? 14.270 1.467 -6.814 1.00 92.44 254 LEU A O 1
ATOM 2010 N N . TYR A 1 255 ? 14.058 -0.704 -7.394 1.00 90.88 255 TYR A N 1
ATOM 2011 C CA . TYR A 1 255 ? 14.248 -1.285 -6.074 1.00 90.88 255 TYR A CA 1
ATOM 2012 C C . TYR A 1 255 ? 15.689 -1.766 -5.897 1.00 90.88 255 TYR A C 1
ATOM 2014 O O . TYR A 1 255 ? 16.203 -2.527 -6.719 1.00 90.88 255 TYR A O 1
ATOM 2022 N N . ARG A 1 256 ? 16.327 -1.331 -4.802 1.00 91.06 256 ARG A N 1
ATOM 2023 C CA . ARG A 1 256 ? 17.732 -1.611 -4.456 1.00 91.06 256 ARG A CA 1
ATOM 2024 C C . ARG A 1 256 ? 18.686 -1.411 -5.641 1.00 91.06 256 ARG A C 1
ATOM 2026 O O . ARG A 1 256 ? 19.280 -2.355 -6.160 1.00 91.06 256 ARG A O 1
ATOM 2033 N N . CYS A 1 257 ? 18.817 -0.165 -6.080 1.00 92.06 257 CYS A N 1
ATOM 2034 C CA . CYS A 1 257 ? 19.748 0.228 -7.130 1.00 92.06 257 CYS A CA 1
ATOM 2035 C C . CYS A 1 257 ? 21.190 0.194 -6.620 1.00 92.06 257 CYS A C 1
ATOM 2037 O O . CYS A 1 257 ? 21.510 0.870 -5.637 1.00 92.06 257 CYS A O 1
ATOM 2039 N N . ALA A 1 258 ? 22.056 -0.515 -7.345 1.00 91.38 258 ALA A N 1
ATOM 2040 C CA . ALA A 1 258 ? 23.505 -0.405 -7.201 1.00 91.38 258 ALA A CA 1
ATOM 2041 C C . ALA A 1 258 ? 24.021 0.864 -7.900 1.00 91.38 258 ALA A C 1
ATOM 2043 O O . ALA A 1 258 ? 24.880 1.569 -7.373 1.00 91.38 258 ALA A O 1
ATOM 2044 N N . GLN A 1 259 ? 23.447 1.189 -9.064 1.00 91.56 259 GLN A N 1
ATOM 2045 C CA . GLN A 1 259 ? 23.799 2.359 -9.872 1.00 91.56 259 GLN A CA 1
ATOM 2046 C C . GLN A 1 259 ? 22.531 3.157 -10.229 1.00 91.56 259 GLN A C 1
ATOM 2048 O O . GLN A 1 259 ? 21.956 2.964 -11.299 1.00 91.56 259 GLN A O 1
ATOM 2053 N N . PRO A 1 260 ? 22.052 4.059 -9.347 1.00 92.62 260 PRO A N 1
ATOM 2054 C CA . PRO A 1 260 ? 20.745 4.710 -9.494 1.00 92.62 260 PRO A CA 1
ATOM 2055 C C . PRO A 1 260 ? 20.599 5.540 -10.778 1.00 92.62 260 PRO A C 1
ATOM 2057 O O . PRO A 1 260 ? 19.571 5.462 -11.446 1.00 92.62 260 PRO A O 1
ATOM 2060 N N . VAL A 1 261 ? 21.627 6.311 -11.142 1.00 94.81 261 VAL A N 1
ATOM 2061 C CA . VAL A 1 261 ? 21.598 7.175 -12.337 1.00 94.81 261 VAL A CA 1
ATOM 2062 C C . VAL A 1 261 ? 21.563 6.337 -13.616 1.00 94.81 261 VAL A C 1
ATOM 2064 O O . VAL A 1 261 ? 20.754 6.593 -14.504 1.00 94.81 261 VAL A O 1
ATOM 2067 N N . GLU A 1 262 ? 22.406 5.308 -13.692 1.00 95.75 262 GLU A N 1
ATOM 2068 C CA . GLU A 1 262 ? 22.483 4.430 -14.860 1.00 95.75 262 GLU A CA 1
ATOM 2069 C C . GLU A 1 262 ? 21.217 3.582 -15.013 1.00 95.75 262 GLU A C 1
ATOM 2071 O O . GLU A 1 262 ? 20.658 3.522 -16.107 1.00 95.75 262 GLU A O 1
ATOM 2076 N N . ALA A 1 263 ? 20.696 3.022 -13.915 1.00 95.25 263 ALA A N 1
ATOM 2077 C CA . ALA A 1 263 ? 19.424 2.300 -13.906 1.00 95.25 263 ALA A CA 1
ATOM 2078 C C . ALA A 1 263 ? 18.272 3.173 -14.432 1.00 95.25 263 ALA A C 1
ATOM 2080 O O . ALA A 1 263 ? 17.452 2.717 -15.233 1.00 95.25 263 ALA A O 1
ATOM 2081 N N . TYR A 1 264 ? 18.223 4.444 -14.029 1.00 96.12 264 TYR A N 1
ATOM 2082 C CA . TYR A 1 264 ? 17.195 5.376 -14.481 1.00 96.12 264 TYR A CA 1
ATOM 2083 C C . TYR A 1 264 ? 17.313 5.709 -15.976 1.00 96.12 264 TYR A C 1
ATOM 2085 O O . TYR A 1 264 ? 16.335 5.583 -16.716 1.00 96.12 264 TYR A O 1
ATOM 2093 N N . GLU A 1 265 ? 18.504 6.078 -16.455 1.00 97.06 265 GLU A N 1
ATOM 2094 C CA . GLU A 1 265 ? 18.714 6.386 -17.878 1.00 97.06 265 GLU A CA 1
ATOM 2095 C C . GLU A 1 265 ? 18.482 5.158 -18.768 1.00 97.06 265 GLU A C 1
ATOM 2097 O O . GLU A 1 265 ? 17.871 5.256 -19.838 1.00 97.06 265 GLU A O 1
ATOM 2102 N N . ARG A 1 266 ? 18.889 3.971 -18.304 1.00 96.38 266 ARG A N 1
ATOM 2103 C CA . ARG A 1 266 ? 18.634 2.703 -18.990 1.00 96.38 266 ARG A CA 1
ATOM 2104 C C . ARG A 1 266 ? 17.141 2.394 -19.066 1.00 96.38 266 ARG A C 1
ATOM 2106 O O . ARG A 1 266 ? 16.662 2.042 -20.144 1.00 96.38 266 ARG A O 1
ATOM 2113 N N . THR A 1 267 ? 16.405 2.599 -17.973 1.00 95.62 267 THR A N 1
ATOM 2114 C CA . THR A 1 267 ? 14.939 2.446 -17.921 1.00 95.62 267 THR A CA 1
ATOM 2115 C C . THR A 1 267 ? 14.271 3.373 -18.929 1.00 95.62 267 THR A C 1
ATOM 2117 O O . THR A 1 267 ? 13.496 2.929 -19.776 1.00 95.62 267 THR A O 1
ATOM 2120 N N . LYS A 1 268 ? 14.633 4.660 -18.908 1.00 95.94 268 LYS A N 1
ATOM 2121 C CA . LYS A 1 268 ? 14.128 5.664 -19.848 1.00 95.94 268 LYS A CA 1
ATOM 2122 C C . LYS A 1 268 ? 14.406 5.277 -21.298 1.00 95.94 268 LYS A C 1
ATOM 2124 O O . LYS A 1 268 ? 13.534 5.447 -22.150 1.00 95.94 268 LYS A O 1
ATOM 2129 N N . LYS A 1 269 ? 15.601 4.766 -21.597 1.00 96.19 269 LYS A N 1
ATOM 2130 C CA . LYS A 1 269 ? 15.953 4.297 -22.941 1.00 96.19 269 LYS A CA 1
ATOM 2131 C C . LYS A 1 269 ? 15.059 3.135 -23.376 1.00 96.19 269 LYS A C 1
ATOM 2133 O O . LYS A 1 269 ? 14.463 3.225 -24.440 1.00 96.19 269 LYS A O 1
ATOM 2138 N N . ILE A 1 270 ? 14.905 2.106 -22.538 1.00 93.94 270 ILE A N 1
ATOM 2139 C CA . ILE A 1 270 ? 14.070 0.928 -22.833 1.00 93.94 270 ILE A CA 1
ATOM 2140 C C . ILE A 1 270 ? 12.627 1.341 -23.135 1.00 93.94 270 ILE A C 1
ATOM 2142 O O . ILE A 1 270 ? 12.088 0.953 -24.168 1.00 93.94 270 ILE A O 1
ATOM 2146 N N . VAL A 1 271 ? 12.020 2.172 -22.281 1.00 93.69 271 VAL A N 1
ATOM 2147 C CA . VAL A 1 271 ? 10.638 2.639 -22.480 1.00 93.69 271 VAL A CA 1
ATOM 2148 C C . VAL A 1 271 ? 10.504 3.413 -23.794 1.00 93.69 271 VAL A C 1
ATOM 2150 O O . VAL A 1 271 ? 9.595 3.148 -24.577 1.00 93.69 271 VAL A O 1
ATOM 2153 N N . ASN A 1 272 ? 11.429 4.333 -24.082 1.00 94.81 272 ASN A N 1
ATOM 2154 C CA . ASN A 1 272 ? 11.403 5.095 -25.332 1.00 94.81 272 ASN A CA 1
ATOM 2155 C C . ASN A 1 272 ? 11.618 4.218 -26.570 1.00 94.81 272 ASN A C 1
ATOM 2157 O O . ASN A 1 272 ? 11.005 4.481 -27.601 1.00 94.81 272 ASN A O 1
ATOM 2161 N N . ASP A 1 273 ? 12.481 3.209 -26.490 1.00 93.56 273 ASP A N 1
ATOM 2162 C CA . ASP A 1 273 ? 12.753 2.301 -27.603 1.00 93.56 273 ASP A CA 1
ATOM 2163 C C . ASP A 1 273 ? 11.517 1.444 -27.918 1.00 93.56 273 ASP A C 1
ATOM 2165 O O . ASP A 1 273 ? 11.164 1.307 -29.088 1.00 93.56 273 ASP A O 1
ATOM 2169 N N . VAL A 1 274 ? 10.807 0.951 -26.893 1.00 91.75 274 VAL A N 1
ATOM 2170 C CA . VAL A 1 274 ? 9.533 0.224 -27.057 1.00 91.75 274 VAL A CA 1
ATOM 2171 C C . VAL A 1 274 ? 8.449 1.130 -27.653 1.00 91.75 274 VAL A C 1
ATOM 2173 O O . VAL A 1 274 ? 7.765 0.735 -28.593 1.00 91.75 274 VAL A O 1
ATOM 2176 N N . LEU A 1 275 ? 8.319 2.368 -27.163 1.00 91.50 275 LEU A N 1
ATOM 2177 C CA . LEU A 1 275 ? 7.338 3.326 -27.689 1.00 91.50 275 LEU A CA 1
ATOM 2178 C C . LEU A 1 275 ? 7.624 3.727 -29.144 1.00 91.50 275 LEU A C 1
ATOM 2180 O O . LEU A 1 275 ? 6.698 3.879 -29.935 1.00 91.50 275 LEU A O 1
ATOM 2184 N N . LYS A 1 276 ? 8.900 3.909 -29.508 1.00 93.44 276 LYS A N 1
ATOM 2185 C CA . LYS A 1 276 ? 9.304 4.300 -30.868 1.00 93.44 276 LYS A CA 1
ATOM 2186 C C . LYS A 1 276 ? 9.246 3.151 -31.861 1.00 93.44 276 LYS A C 1
ATOM 2188 O O . LYS A 1 276 ? 8.969 3.397 -33.031 1.00 93.44 276 LYS A O 1
ATOM 2193 N N . SER A 1 277 ? 9.569 1.932 -31.432 1.00 90.31 277 SER A N 1
ATOM 2194 C CA . SER A 1 277 ? 9.530 0.774 -32.322 1.00 90.31 277 SER A CA 1
ATOM 2195 C C . SER A 1 277 ? 8.097 0.453 -32.741 1.00 90.31 277 SER A C 1
ATOM 2197 O O . SER A 1 277 ? 7.899 -0.011 -33.860 1.00 90.31 277 SER A O 1
ATOM 2199 N N . GLY A 1 278 ? 7.121 0.672 -31.847 1.00 83.50 278 GLY A N 1
ATOM 2200 C CA . GLY A 1 278 ? 5.726 0.266 -32.039 1.00 83.50 278 GLY A CA 1
ATOM 2201 C C . GLY A 1 278 ? 5.547 -1.249 -32.185 1.00 83.50 278 GLY A C 1
ATOM 2202 O O . GLY A 1 278 ? 4.452 -1.711 -32.487 1.00 83.50 278 GLY A O 1
ATOM 2203 N N . ASN A 1 279 ? 6.619 -2.020 -31.985 1.00 84.31 279 ASN A N 1
ATOM 2204 C CA . ASN A 1 279 ? 6.660 -3.457 -32.188 1.00 84.31 279 ASN A CA 1
ATOM 2205 C C . ASN A 1 279 ? 6.779 -4.139 -30.828 1.00 84.31 279 ASN A C 1
ATOM 2207 O O . ASN A 1 279 ? 7.737 -3.903 -30.087 1.00 84.31 279 ASN A O 1
ATOM 2211 N N . VAL A 1 280 ? 5.823 -5.012 -30.532 1.00 85.75 280 VAL A N 1
ATOM 2212 C CA . VAL A 1 280 ? 5.850 -5.896 -29.366 1.00 85.75 280 VAL A CA 1
ATOM 2213 C C . VAL A 1 280 ? 6.288 -7.289 -29.790 1.00 85.75 280 VAL A C 1
ATOM 2215 O O . VAL A 1 280 ? 5.944 -7.765 -30.872 1.00 85.75 280 VAL A O 1
ATOM 2218 N N . VAL A 1 281 ? 7.080 -7.947 -28.948 1.00 87.44 281 VAL A N 1
ATOM 2219 C CA . VAL A 1 281 ? 7.434 -9.349 -29.169 1.00 87.44 281 VAL A CA 1
ATOM 2220 C C . VAL A 1 281 ? 6.222 -10.188 -28.777 1.00 87.44 281 VAL A C 1
ATOM 2222 O O . VAL A 1 281 ? 5.851 -10.211 -27.608 1.00 87.44 281 VAL A O 1
ATOM 2225 N N . GLU A 1 282 ? 5.612 -10.879 -29.742 1.00 87.69 282 GLU A N 1
ATOM 2226 C CA . GLU A 1 282 ? 4.339 -11.594 -29.555 1.00 87.69 282 GLU A CA 1
ATOM 2227 C C . GLU A 1 282 ? 4.353 -12.545 -28.349 1.00 87.69 282 GLU A C 1
ATOM 2229 O O . GLU A 1 282 ? 3.438 -12.544 -27.532 1.00 87.69 282 GLU A O 1
ATOM 2234 N N . SER A 1 283 ? 5.430 -13.316 -28.168 1.00 86.00 283 SER A N 1
ATOM 2235 C CA . SER A 1 283 ? 5.552 -14.230 -27.027 1.00 86.00 283 SER A CA 1
ATOM 2236 C C . SER A 1 283 ? 5.598 -13.500 -25.682 1.00 86.00 283 SER A C 1
ATOM 2238 O O . SER A 1 283 ? 4.992 -13.956 -24.716 1.00 86.00 283 SER A O 1
ATOM 2240 N N . GLU A 1 284 ? 6.293 -12.360 -25.623 1.00 86.50 284 GLU A N 1
ATOM 2241 C CA . GLU A 1 284 ? 6.376 -11.519 -24.425 1.00 86.50 284 GLU A CA 1
ATOM 2242 C C . GLU A 1 284 ? 5.036 -10.824 -24.154 1.00 86.50 284 GLU A C 1
ATOM 2244 O O . GLU A 1 284 ? 4.647 -10.669 -23.002 1.00 86.50 284 GLU A O 1
ATOM 2249 N N . PHE A 1 285 ? 4.301 -10.449 -25.200 1.00 88.81 285 PHE A N 1
ATOM 2250 C CA . PHE A 1 285 ? 2.964 -9.876 -25.091 1.00 88.81 285 PHE A CA 1
ATOM 2251 C C . PHE A 1 285 ? 1.939 -10.894 -24.570 1.00 88.81 285 PHE A C 1
ATOM 2253 O O . PHE A 1 285 ? 1.162 -10.596 -23.662 1.00 88.81 285 PHE A O 1
ATOM 2260 N N . GLU A 1 286 ? 1.972 -12.126 -25.078 1.00 87.50 286 GLU A N 1
ATOM 2261 C CA . GLU A 1 286 ? 1.133 -13.221 -24.583 1.00 87.50 286 GLU A CA 1
ATOM 2262 C C . GLU A 1 286 ? 1.470 -13.630 -23.143 1.00 87.50 286 GLU A C 1
ATOM 2264 O O . GLU A 1 286 ? 0.591 -14.056 -22.388 1.00 87.50 286 GLU A O 1
ATOM 2269 N N . ALA A 1 287 ? 2.737 -13.524 -22.738 1.00 84.75 287 ALA A N 1
ATOM 2270 C CA . ALA A 1 287 ? 3.129 -13.699 -21.343 1.00 84.75 287 ALA A CA 1
ATOM 2271 C C . ALA A 1 287 ? 2.566 -12.570 -20.462 1.00 84.75 287 ALA A C 1
ATOM 2273 O O . ALA A 1 287 ? 1.964 -12.851 -19.425 1.00 84.75 287 ALA A O 1
ATOM 2274 N N . ALA A 1 288 ? 2.641 -11.320 -20.927 1.00 87.25 288 ALA A N 1
ATOM 2275 C CA . ALA A 1 288 ? 2.157 -10.162 -20.183 1.00 87.25 288 ALA A CA 1
ATOM 2276 C C . ALA A 1 288 ? 0.645 -10.234 -19.944 1.00 87.25 288 ALA A C 1
ATOM 2278 O O . ALA A 1 288 ? 0.187 -9.981 -18.831 1.00 87.25 288 ALA A O 1
ATOM 2279 N N . LYS A 1 289 ? -0.128 -10.664 -20.953 1.00 88.00 289 LYS A N 1
ATOM 2280 C CA . LYS A 1 289 ? -1.575 -10.902 -20.815 1.00 88.00 289 LYS A CA 1
ATOM 2281 C C . LYS A 1 289 ? -1.886 -11.930 -19.734 1.00 88.00 289 LYS A C 1
ATOM 2283 O O . LYS A 1 289 ? -2.741 -11.687 -18.890 1.00 88.00 289 LYS A O 1
ATOM 2288 N N . ARG A 1 290 ? -1.188 -13.068 -19.740 1.00 85.25 290 ARG A N 1
ATOM 2289 C CA . ARG A 1 290 ? -1.376 -14.124 -18.734 1.00 85.25 290 ARG A CA 1
ATOM 2290 C C . ARG A 1 290 ? -1.011 -13.648 -17.335 1.00 85.25 290 ARG A C 1
ATOM 2292 O O . ARG A 1 290 ? -1.757 -13.913 -16.401 1.00 85.25 290 ARG A O 1
ATOM 2299 N N . SER A 1 291 ? 0.092 -12.914 -17.211 1.00 83.56 291 SER A N 1
ATOM 2300 C CA . SER A 1 291 ? 0.520 -12.336 -15.940 1.00 83.56 291 SER A CA 1
ATOM 2301 C C . SER A 1 291 ? -0.509 -11.346 -15.394 1.00 83.56 291 SER A C 1
ATOM 2303 O O . SER A 1 291 ? -0.835 -11.420 -14.216 1.00 83.56 291 SER A O 1
ATOM 2305 N N . LEU A 1 292 ? -1.048 -10.469 -16.246 1.00 84.25 292 LEU A N 1
ATOM 2306 C CA . LEU A 1 292 ? -2.072 -9.502 -15.852 1.00 84.25 292 LEU A CA 1
ATOM 2307 C C . LEU A 1 292 ? 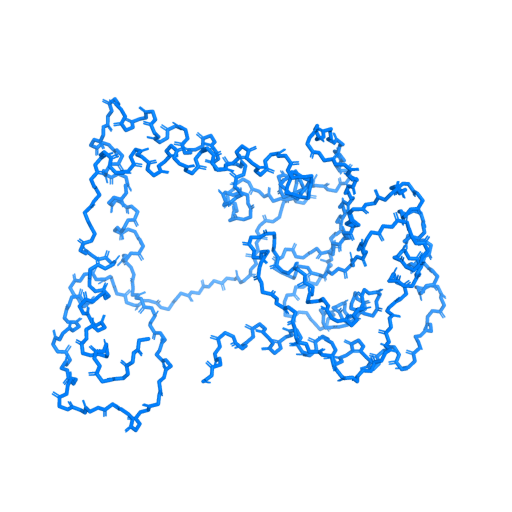-3.373 -10.196 -15.424 1.00 84.25 292 LEU A C 1
ATOM 2309 O O . LEU A 1 292 ? -3.954 -9.835 -14.409 1.00 84.25 292 LEU A O 1
ATOM 2313 N N . ILE A 1 293 ? -3.818 -11.212 -16.170 1.00 84.75 293 ILE A N 1
ATOM 2314 C CA . ILE A 1 293 ? -5.010 -11.993 -15.806 1.00 84.75 293 ILE A CA 1
ATOM 2315 C C . ILE A 1 293 ? -4.802 -12.691 -14.460 1.00 84.75 293 ILE A C 1
ATOM 2317 O O . ILE A 1 293 ? -5.697 -12.652 -13.625 1.00 84.75 293 ILE A O 1
ATOM 2321 N N . CYS A 1 294 ? -3.631 -13.293 -14.239 1.00 80.25 294 CYS A N 1
ATOM 2322 C CA . CYS A 1 294 ? -3.292 -13.937 -12.971 1.00 80.25 294 CYS A CA 1
ATOM 2323 C C . CYS A 1 294 ? -3.353 -12.943 -11.804 1.00 80.25 294 CYS A C 1
ATOM 2325 O O . CYS A 1 294 ? -3.991 -13.225 -10.802 1.00 80.25 294 CYS A O 1
ATOM 2327 N N . GLU A 1 295 ? -2.772 -11.752 -11.959 1.00 75.94 295 GLU A N 1
ATOM 2328 C CA . GLU A 1 295 ? -2.819 -10.692 -10.944 1.00 75.94 295 GLU A CA 1
ATOM 2329 C C . GLU A 1 295 ? -4.256 -10.243 -10.645 1.00 75.94 295 GLU A C 1
ATOM 2331 O O . GLU A 1 295 ? -4.648 -10.143 -9.485 1.00 75.94 295 GLU A O 1
ATOM 2336 N N . MET A 1 296 ? -5.067 -10.035 -11.687 1.00 79.62 296 MET A N 1
ATOM 2337 C CA . MET A 1 296 ? -6.480 -9.693 -11.521 1.00 79.62 296 MET A CA 1
ATOM 2338 C C . MET A 1 296 ? -7.247 -10.808 -10.805 1.00 79.62 296 MET A C 1
ATOM 2340 O O . MET A 1 296 ? -8.057 -10.518 -9.932 1.00 79.62 296 MET A O 1
ATOM 2344 N N . MET A 1 297 ? -6.981 -12.074 -11.138 1.00 77.75 297 MET A N 1
ATOM 2345 C CA . MET A 1 297 ? -7.590 -13.218 -10.458 1.00 77.75 297 MET A CA 1
ATOM 2346 C C . MET A 1 297 ? -7.149 -13.306 -8.998 1.00 77.75 297 MET A C 1
ATOM 2348 O O . MET A 1 297 ? -8.003 -13.464 -8.139 1.00 77.75 297 MET A O 1
ATOM 2352 N N . GLN A 1 298 ? -5.865 -13.107 -8.697 1.00 71.50 298 GLN A N 1
ATOM 2353 C CA . GLN A 1 298 ? -5.337 -13.121 -7.330 1.00 71.50 298 GLN A CA 1
ATOM 2354 C C . GLN A 1 298 ? -5.958 -12.038 -6.440 1.00 71.50 298 GLN A C 1
ATOM 2356 O O . GLN A 1 298 ? -6.218 -12.266 -5.259 1.00 71.50 298 GLN A O 1
ATOM 2361 N N . CYS A 1 299 ? -6.230 -10.851 -6.993 1.00 63.75 299 CYS A N 1
ATOM 2362 C CA . CYS A 1 299 ? -6.965 -9.814 -6.269 1.00 63.75 299 CYS A CA 1
ATOM 2363 C C . CYS A 1 299 ? -8.386 -10.269 -5.882 1.00 63.75 299 CYS A C 1
ATOM 2365 O O . CYS A 1 299 ? -8.871 -9.916 -4.805 1.00 63.75 299 CYS A O 1
ATOM 2367 N N . GLU A 1 300 ? -9.023 -11.087 -6.720 1.00 63.47 300 GLU A N 1
ATOM 2368 C CA . GLU A 1 300 ? -10.347 -11.670 -6.472 1.00 63.47 300 GLU A CA 1
ATOM 2369 C C . GLU A 1 300 ? -10.282 -12.967 -5.629 1.00 63.47 300 GLU A C 1
ATOM 2371 O O . GLU A 1 300 ? -11.237 -13.300 -4.929 1.00 63.47 300 GLU A O 1
ATOM 2376 N N . GLU A 1 301 ? -9.140 -13.670 -5.609 1.00 53.12 301 GLU A N 1
ATOM 2377 C CA . GLU A 1 301 ? -8.863 -14.897 -4.829 1.00 53.12 301 GLU A CA 1
ATOM 2378 C C . GLU A 1 301 ? -8.774 -14.666 -3.311 1.00 53.12 301 GLU A C 1
ATOM 2380 O O . GLU A 1 301 ? -8.652 -15.616 -2.538 1.00 53.12 301 GLU A O 1
ATOM 2385 N N . THR A 1 302 ? -9.019 -13.444 -2.822 1.00 44.53 302 THR A N 1
ATOM 2386 C CA . THR A 1 302 ? -9.444 -13.253 -1.416 1.00 44.53 302 THR A CA 1
ATOM 2387 C C . THR A 1 302 ? -10.747 -14.009 -1.064 1.00 44.53 302 THR A C 1
ATOM 2389 O O . THR A 1 302 ? -11.197 -13.972 0.084 1.00 44.53 302 THR A O 1
ATOM 2392 N N . LEU A 1 303 ? -11.318 -14.739 -2.031 1.00 43.22 303 LEU A N 1
ATOM 2393 C CA . LEU A 1 303 ? -12.432 -15.681 -1.949 1.00 43.22 303 LEU A CA 1
ATOM 2394 C C . LEU A 1 303 ? -12.043 -17.164 -2.186 1.00 43.22 303 LEU A C 1
ATOM 2396 O O . LEU A 1 303 ? -12.914 -17.947 -2.570 1.00 43.22 303 LEU A O 1
ATOM 2400 N N . GLU A 1 304 ? -10.787 -17.583 -1.997 1.00 31.83 304 GLU A N 1
ATOM 2401 C CA . GLU A 1 304 ? -10.426 -19.005 -2.147 1.00 31.83 304 GLU A CA 1
ATOM 2402 C C . GLU A 1 304 ? -10.971 -19.912 -1.025 1.00 31.83 304 GLU A C 1
ATOM 2404 O O . GLU A 1 304 ? -10.947 -19.583 0.165 1.00 31.83 304 GLU A O 1
ATOM 2409 N N . ILE A 1 305 ? -11.506 -21.050 -1.486 1.00 31.80 305 ILE A N 1
ATOM 2410 C CA . ILE A 1 305 ? -12.327 -22.080 -0.820 1.00 31.80 305 ILE A CA 1
ATOM 2411 C C . ILE A 1 305 ? -11.463 -23.104 -0.081 1.00 31.80 305 ILE A C 1
ATOM 2413 O O . ILE A 1 305 ? -10.458 -23.558 -0.669 1.00 31.80 305 ILE A O 1
#

Solvent-accessible surface area (backbone atoms only — not comparable to full-atom values): 17702 Å² total; per-residue (Å²): 123,57,63,86,77,35,56,72,42,45,47,58,50,52,46,35,75,72,72,57,65,76,79,49,52,70,58,52,28,53,51,24,48,48,56,27,54,55,29,62,61,46,62,29,36,40,64,54,47,52,48,53,54,47,35,63,52,39,37,34,80,89,30,67,75,33,56,71,28,60,74,62,36,20,62,54,24,48,48,51,26,54,43,34,75,78,42,33,67,59,50,41,49,52,54,49,50,50,51,50,59,72,33,53,36,42,80,91,85,88,86,88,77,68,67,92,61,58,60,70,89,62,60,57,76,74,62,47,53,61,52,76,74,65,34,30,69,74,66,90,83,84,76,82,88,59,53,67,59,37,80,82,33,72,88,68,82,88,86,82,91,42,94,63,35,96,49,42,68,48,76,50,75,46,80,44,101,41,41,87,84,37,85,59,35,62,60,49,46,44,51,26,32,34,40,30,30,54,86,79,60,79,80,78,79,55,90,85,62,83,73,89,77,95,83,78,90,81,91,76,100,47,68,11,63,35,36,50,65,25,37,69,69,61,24,19,74,38,46,41,41,44,70,41,50,52,57,24,29,38,37,41,40,36,37,51,19,78,36,58,70,59,36,48,53,47,49,54,49,53,55,50,50,48,66,71,64,72,64,78,58,65,72,47,49,57,45,16,52,52,51,52,51,49,53,57,47,55,71,59,46,85,68,72,128

pLDDT: mean 82.43, std 16.72, range [28.66, 97.31]